Protein AF-A0A960PBS2-F1 (afdb_monomer)

Sequence (193 aa):
IKVMGVDVLNSMIIYTFATIAFYLLGAGVLHGMGLIPQGSEMVATLSNLYTQTLGPWSLPLFLVGAVAVLYSTVFASTAAHCRVFADFVGMLGVYDRHNYALRLKTTRIFVFILLFVPSLYFMFLKEPVTMVKIGGIAQASMLPLIGFATLYLRYRRLPGKIAPPGWLSLALWISAAVMAIMMGYSVIGRITG

Foldseek 3Di:
DVVVVVVVVVVVVVVVVVVVVVVCLCVPQVVVVVDDDWFPCNLVVVLVSCCVVVNPVVNVVVVVVCCVVVVVCLVVVLLVVLLVVLVVCCVVVVDPPPPPVSSVVSSVVSSCCSVVVVVVVCVPPRTVPVVVVVVVLVVLLCQLVVLVVVLVCLVPPDDPVPRDDPVVNVVSVVSSVVSVVVNVVVVVVVVVD

Radius of gyration: 20.79 Å; Cα contacts (8 Å, |Δi|>4): 86; chains: 1; bounding box: 47×38×54 Å

pLDDT: mean 83.89, std 9.56, range [47.44, 94.62]

Mean predicted aligned error: 7.67 Å

Structure (mmCIF, N/CA/C/O backbone):
data_AF-A0A960PBS2-F1
#
_entry.id   AF-A0A960PBS2-F1
#
loop_
_atom_site.group_PDB
_atom_site.id
_atom_site.type_symbol
_atom_site.label_atom_id
_atom_site.label_alt_id
_atom_site.label_comp_id
_atom_site.label_asym_id
_atom_site.label_entity_id
_atom_site.label_seq_id
_atom_site.pdbx_PDB_ins_code
_atom_site.Cartn_x
_atom_site.Cartn_y
_atom_site.Cartn_z
_atom_site.occupancy
_atom_site.B_iso_or_equiv
_atom_site.auth_seq_id
_atom_site.auth_comp_id
_atom_site.auth_asym_id
_atom_site.auth_atom_id
_atom_site.pdbx_PDB_model_num
ATOM 1 N N . ILE A 1 1 ? -8.724 -1.324 -22.340 1.00 66.69 1 ILE A N 1
ATOM 2 C CA . ILE A 1 1 ? -8.702 -0.064 -21.548 1.00 66.69 1 ILE A CA 1
ATOM 3 C C . ILE A 1 1 ? -10.055 0.222 -20.897 1.00 66.69 1 ILE A C 1
ATOM 5 O O . ILE A 1 1 ? -10.066 0.404 -19.691 1.00 66.69 1 ILE A O 1
ATOM 9 N N . LYS A 1 2 ? -11.188 0.199 -21.624 1.00 73.75 2 LYS A N 1
ATOM 10 C CA . LYS A 1 2 ? -12.518 0.443 -21.019 1.00 73.75 2 LYS A CA 1
ATOM 11 C C . LYS A 1 2 ? -12.836 -0.480 -19.829 1.00 73.75 2 LYS A C 1
ATOM 13 O O . LYS A 1 2 ? -13.220 0.024 -18.786 1.00 73.75 2 LYS A O 1
ATOM 18 N N . VAL A 1 3 ? -12.578 -1.788 -19.948 1.00 84.38 3 VAL A N 1
ATOM 19 C CA . VAL A 1 3 ? -12.785 -2.760 -18.849 1.00 84.38 3 VAL A CA 1
ATOM 20 C C . VAL A 1 3 ? -11.918 -2.437 -17.626 1.00 84.38 3 VAL A C 1
ATOM 22 O O . VAL A 1 3 ? -12.435 -2.356 -16.524 1.00 84.38 3 VAL A O 1
ATOM 25 N N . MET A 1 4 ? -10.629 -2.151 -17.832 1.00 85.06 4 MET A N 1
ATOM 26 C CA . MET A 1 4 ? -9.707 -1.751 -16.757 1.00 85.06 4 MET A CA 1
ATOM 27 C C . MET A 1 4 ? -10.147 -0.452 -16.065 1.00 85.06 4 MET A C 1
ATOM 29 O O . MET A 1 4 ? -10.029 -0.330 -14.856 1.00 85.06 4 MET A O 1
ATOM 33 N N . GLY A 1 5 ? -10.674 0.522 -16.814 1.00 83.56 5 GLY A N 1
ATOM 34 C CA . GLY A 1 5 ? -11.184 1.767 -16.233 1.00 83.56 5 GLY A CA 1
ATOM 35 C C . GLY A 1 5 ? -12.417 1.550 -15.353 1.00 83.56 5 GLY A C 1
ATOM 36 O O . GLY A 1 5 ? -12.507 2.139 -14.282 1.00 83.56 5 GLY A O 1
ATOM 37 N N . VAL A 1 6 ? -13.338 0.682 -15.783 1.00 86.25 6 VAL A N 1
ATOM 38 C CA . VAL A 1 6 ? -14.527 0.309 -14.997 1.00 86.25 6 VAL A CA 1
ATOM 39 C C . VAL A 1 6 ? -14.131 -0.471 -13.743 1.00 86.25 6 VAL A C 1
ATOM 41 O O . VAL A 1 6 ? -14.634 -0.180 -12.664 1.00 86.25 6 VAL A O 1
ATOM 44 N N . ASP A 1 7 ? -13.194 -1.409 -13.871 1.00 90.12 7 ASP A N 1
ATOM 45 C CA . ASP A 1 7 ? -12.666 -2.188 -12.749 1.00 90.12 7 ASP A CA 1
ATOM 46 C C . ASP A 1 7 ? -12.009 -1.294 -11.685 1.00 90.12 7 ASP A C 1
ATOM 48 O O . ASP A 1 7 ? -12.332 -1.381 -10.500 1.00 90.12 7 ASP A O 1
ATOM 52 N N . VAL A 1 8 ? -11.173 -0.341 -12.111 1.00 88.12 8 VAL A N 1
ATOM 53 C CA . VAL A 1 8 ? -10.540 0.631 -11.205 1.00 88.12 8 VAL A CA 1
ATOM 54 C C . VAL A 1 8 ? -11.576 1.541 -10.547 1.00 88.12 8 VAL A C 1
ATOM 56 O O . VAL A 1 8 ? -11.470 1.804 -9.352 1.00 88.12 8 VAL A O 1
ATOM 59 N N . LEU A 1 9 ? -12.584 2.014 -11.287 1.00 88.50 9 LEU A N 1
ATOM 60 C CA . LEU A 1 9 ? -13.622 2.888 -10.736 1.00 88.50 9 LEU A CA 1
ATOM 61 C C . LEU A 1 9 ? -14.464 2.170 -9.676 1.00 88.50 9 LEU A C 1
ATOM 63 O O . LEU A 1 9 ? -14.670 2.707 -8.589 1.00 88.50 9 LEU A O 1
ATOM 67 N N . ASN A 1 10 ? -14.913 0.950 -9.975 1.00 91.81 10 ASN A N 1
ATOM 68 C CA . ASN A 1 10 ? -15.669 0.131 -9.032 1.00 91.81 10 ASN A CA 1
ATOM 69 C C . ASN A 1 10 ? -14.831 -0.177 -7.789 1.00 91.81 10 ASN A C 1
ATOM 71 O O . ASN A 1 10 ? -15.299 0.015 -6.668 1.00 91.81 10 ASN A O 1
ATOM 75 N N . SER A 1 11 ? -13.572 -0.577 -7.988 1.00 91.19 11 SER A N 1
ATOM 76 C CA . SER A 1 11 ? -12.627 -0.818 -6.896 1.00 91.19 11 SER A CA 1
ATOM 77 C C . SER A 1 11 ? -12.446 0.429 -6.024 1.00 91.19 11 SER A C 1
ATOM 79 O O . SER A 1 11 ? -12.514 0.335 -4.802 1.00 91.19 11 SER A O 1
ATOM 81 N N . MET A 1 12 ? -12.287 1.612 -6.630 1.00 91.56 12 MET A N 1
ATOM 82 C CA . MET A 1 12 ? -12.158 2.881 -5.906 1.00 91.56 12 MET A CA 1
ATOM 83 C C . MET A 1 12 ? -13.388 3.161 -5.035 1.00 91.56 12 MET A C 1
ATOM 85 O O . MET A 1 12 ? -13.231 3.469 -3.859 1.00 91.56 12 MET A O 1
ATOM 89 N N . ILE A 1 13 ? -14.600 3.006 -5.580 1.00 94.44 13 ILE A N 1
ATOM 90 C CA . ILE A 1 13 ? -15.853 3.233 -4.841 1.00 94.44 13 ILE A CA 1
ATOM 91 C C . ILE A 1 13 ? -15.961 2.277 -3.649 1.00 94.44 13 ILE A C 1
ATOM 93 O O . ILE A 1 13 ? -16.214 2.719 -2.527 1.00 94.44 13 ILE A O 1
ATOM 97 N N . ILE A 1 14 ? -15.741 0.981 -3.883 1.00 94.00 14 ILE A N 1
ATOM 98 C CA . ILE A 1 14 ? -15.833 -0.050 -2.843 1.00 94.00 14 ILE A CA 1
ATOM 99 C C . ILE A 1 14 ? -14.809 0.223 -1.740 1.00 94.00 14 ILE A C 1
ATOM 101 O O . ILE A 1 14 ? -15.167 0.216 -0.561 1.00 94.00 14 ILE A O 1
ATOM 105 N N . TYR A 1 15 ? -13.556 0.514 -2.102 1.00 90.88 15 TYR A N 1
ATOM 106 C CA . TYR A 1 15 ? -12.518 0.808 -1.118 1.00 90.88 15 TYR A CA 1
ATOM 107 C C . TYR A 1 15 ? -12.817 2.077 -0.327 1.00 90.88 15 TYR A C 1
ATOM 109 O O . TYR A 1 15 ? -12.720 2.042 0.894 1.00 90.88 15 TYR A O 1
ATOM 117 N N . THR A 1 16 ? -13.238 3.169 -0.971 1.00 92.00 16 THR A N 1
ATOM 118 C CA . THR A 1 16 ? -13.589 4.407 -0.262 1.00 92.00 16 THR A CA 1
ATOM 119 C C . THR A 1 16 ? -14.740 4.188 0.715 1.00 92.00 16 THR A C 1
ATOM 121 O O . THR A 1 16 ? -14.646 4.607 1.868 1.00 92.00 16 THR A O 1
ATOM 124 N N . PHE A 1 17 ? -15.800 3.496 0.292 1.00 94.50 17 PHE A N 1
ATOM 125 C CA . PHE A 1 17 ? -16.929 3.198 1.169 1.00 94.50 17 PHE A CA 1
ATOM 126 C C . PHE A 1 17 ? -16.505 2.336 2.365 1.00 94.50 17 PHE A C 1
ATOM 128 O O . PHE A 1 17 ? -16.819 2.670 3.507 1.00 94.50 17 PHE A O 1
ATOM 135 N N . ALA A 1 18 ? -15.730 1.276 2.121 1.00 89.12 18 ALA A N 1
ATOM 136 C CA . ALA A 1 18 ? -15.197 0.431 3.183 1.00 89.12 18 ALA A CA 1
ATOM 137 C C . ALA A 1 18 ? -14.307 1.227 4.154 1.00 89.12 18 ALA A C 1
ATOM 139 O O . ALA A 1 18 ? -14.450 1.089 5.366 1.00 89.12 18 ALA A O 1
ATOM 140 N N . THR A 1 19 ? -13.430 2.103 3.649 1.00 89.00 19 THR A N 1
ATOM 141 C CA . THR A 1 19 ? -12.588 2.973 4.484 1.00 89.00 19 THR A CA 1
ATOM 142 C C . THR A 1 19 ? -13.427 3.882 5.376 1.00 89.00 19 THR A C 1
ATOM 144 O O . THR A 1 19 ? -13.139 3.978 6.566 1.00 89.00 19 THR A O 1
ATOM 147 N N . ILE A 1 20 ? -14.478 4.510 4.841 1.00 91.75 20 ILE A N 1
ATOM 148 C CA . ILE A 1 20 ? -15.380 5.362 5.629 1.00 91.75 20 ILE A CA 1
ATOM 149 C C . ILE A 1 20 ? -16.083 4.537 6.713 1.00 91.75 20 ILE A C 1
ATOM 151 O O . ILE A 1 20 ? -16.097 4.944 7.872 1.00 91.75 20 ILE A O 1
ATOM 155 N N . ALA A 1 21 ? -16.615 3.361 6.369 1.00 87.19 21 ALA A N 1
ATOM 156 C CA . ALA A 1 21 ? -17.292 2.488 7.325 1.00 87.19 21 ALA A CA 1
ATOM 157 C C . ALA A 1 21 ? -16.362 2.055 8.474 1.00 87.19 21 ALA A C 1
ATOM 159 O O . ALA A 1 21 ? -16.728 2.176 9.643 1.00 87.19 21 ALA A O 1
ATOM 160 N N . PHE A 1 22 ? -15.136 1.618 8.165 1.00 82.00 22 PHE A N 1
ATOM 161 C CA . PHE A 1 22 ? -14.148 1.250 9.185 1.00 82.00 22 PHE A CA 1
ATOM 162 C C . PHE A 1 22 ? -13.664 2.447 10.006 1.00 82.00 22 PHE A C 1
ATOM 164 O O . PHE A 1 22 ? -13.434 2.303 11.206 1.00 82.00 22 PHE A O 1
ATOM 171 N N . TYR A 1 23 ? -13.532 3.625 9.391 1.00 84.62 23 TYR A N 1
ATOM 172 C CA . TYR A 1 23 ? -13.185 4.847 10.110 1.00 84.62 23 TYR A CA 1
ATOM 173 C C . TYR A 1 23 ? -14.265 5.211 11.130 1.00 84.62 23 TYR A C 1
ATOM 175 O O . TYR A 1 23 ? -13.940 5.461 12.286 1.00 84.62 23 TYR A O 1
ATOM 183 N N . LEU A 1 24 ? -15.541 5.176 10.737 1.00 84.50 24 LEU A N 1
ATOM 184 C CA . LEU A 1 24 ? -16.663 5.430 11.643 1.00 84.50 24 LEU A CA 1
ATOM 185 C C . LEU A 1 24 ? -16.759 4.373 12.747 1.00 84.50 24 LEU A C 1
ATOM 187 O O . LEU A 1 24 ? -17.008 4.724 13.897 1.00 84.50 24 LEU A O 1
ATOM 191 N N . LEU A 1 25 ? -16.506 3.098 12.433 1.00 79.50 25 LEU A N 1
ATOM 192 C CA . LEU A 1 25 ? -16.452 2.031 13.433 1.00 79.50 25 LEU A CA 1
ATOM 193 C C . LEU A 1 25 ? -15.347 2.292 14.470 1.00 79.50 25 LEU A C 1
ATOM 195 O O . LEU A 1 25 ? -15.592 2.211 15.672 1.00 79.50 25 LEU A O 1
ATOM 199 N N . GLY A 1 26 ? -14.141 2.646 14.019 1.00 73.44 26 GLY A N 1
ATOM 200 C CA . GLY A 1 26 ? -13.025 2.974 14.906 1.00 73.44 26 GLY A CA 1
ATOM 201 C C . GLY A 1 26 ? -13.272 4.249 15.718 1.00 73.44 26 GLY A C 1
ATOM 202 O O . GLY A 1 26 ? -13.131 4.245 16.937 1.00 73.44 26 GLY A O 1
ATOM 203 N N . ALA A 1 27 ? -13.681 5.335 15.066 1.00 76.69 27 ALA A N 1
ATOM 204 C CA . ALA A 1 27 ? -13.902 6.627 15.711 1.00 76.69 27 ALA A CA 1
ATOM 205 C C . ALA A 1 27 ? -15.120 6.628 16.647 1.00 76.69 27 ALA A C 1
ATOM 207 O O . ALA A 1 27 ? -15.084 7.286 17.677 1.00 76.69 27 ALA A O 1
ATOM 208 N N . GLY A 1 28 ? -16.187 5.903 16.312 1.00 70.19 28 GLY A N 1
ATOM 209 C CA . GLY A 1 28 ? -17.405 5.850 17.119 1.00 70.19 28 GLY A CA 1
ATOM 210 C C . GLY A 1 28 ? -17.322 4.833 18.252 1.00 70.19 28 GLY A C 1
ATOM 211 O O . GLY A 1 28 ? -17.611 5.159 19.400 1.00 70.19 28 GLY A O 1
ATOM 212 N N . VAL A 1 29 ? -16.907 3.601 17.948 1.00 66.75 29 VAL A N 1
ATOM 213 C CA . VAL A 1 29 ? -16.979 2.500 18.919 1.00 66.75 29 VAL A CA 1
ATOM 214 C C . VAL A 1 29 ? -15.702 2.413 19.752 1.00 66.75 29 VAL A C 1
ATOM 216 O O . VAL A 1 29 ? -15.775 2.326 20.973 1.00 66.75 29 VAL A O 1
ATOM 219 N N . LEU A 1 30 ? -14.519 2.512 19.137 1.00 64.62 30 LEU A N 1
ATOM 220 C CA . LEU A 1 30 ? -13.256 2.357 19.870 1.00 64.62 30 LEU A CA 1
ATOM 221 C C . LEU A 1 30 ? -12.931 3.579 20.744 1.00 64.62 30 LEU A C 1
ATOM 223 O O . LEU A 1 30 ? -12.481 3.415 21.877 1.00 64.62 30 LEU A O 1
ATOM 227 N N . HIS A 1 31 ? -13.213 4.795 20.257 1.00 62.03 31 HIS A N 1
ATOM 228 C CA . HIS A 1 31 ? -13.076 6.017 21.062 1.00 62.03 31 HIS A CA 1
ATOM 229 C C . HIS A 1 31 ? -14.046 6.019 22.254 1.00 62.03 31 HIS A C 1
ATOM 231 O O . HIS A 1 31 ? -13.639 6.341 23.367 1.00 62.03 31 HIS A O 1
ATOM 237 N N . GLY A 1 32 ? -15.297 5.588 22.043 1.00 59.31 32 GLY A N 1
ATOM 238 C CA . GLY A 1 32 ? -16.307 5.478 23.101 1.00 59.31 32 GLY A CA 1
ATOM 239 C C . GLY A 1 32 ? -15.978 4.436 24.177 1.00 59.31 32 GLY A C 1
ATOM 240 O O . GLY A 1 32 ? -16.421 4.574 25.313 1.00 59.31 32 GLY A O 1
ATOM 241 N N . MET A 1 33 ? -15.167 3.425 23.853 1.00 60.91 33 MET A N 1
ATOM 242 C CA . MET A 1 33 ? -14.718 2.396 24.800 1.00 60.91 33 MET A CA 1
ATOM 243 C C . MET A 1 33 ? -13.432 2.763 25.559 1.00 60.91 33 MET A C 1
ATOM 245 O O . MET A 1 33 ? -13.037 2.024 26.457 1.00 60.91 33 MET A O 1
ATOM 249 N N . GLY A 1 34 ? -12.746 3.859 25.20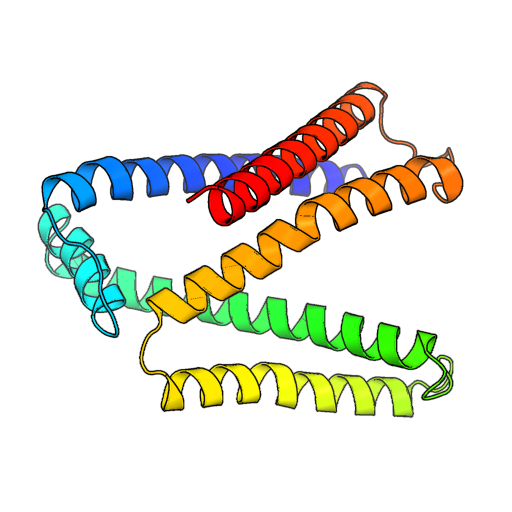4 1.00 60.53 34 GLY A N 1
ATOM 250 C CA . GLY A 1 34 ? -11.485 4.272 25.843 1.00 60.53 34 GLY A CA 1
ATOM 251 C C . GLY A 1 34 ? -10.315 3.291 25.662 1.00 60.53 34 GLY A C 1
ATOM 252 O O . GLY A 1 34 ? -9.277 3.437 26.307 1.00 60.53 34 GLY A O 1
ATOM 253 N N . LEU A 1 35 ? -10.459 2.285 24.793 1.00 59.97 35 LEU A N 1
ATOM 254 C CA . LEU A 1 35 ? -9.450 1.257 24.556 1.00 59.97 35 LEU A CA 1
ATOM 255 C C . LEU A 1 35 ? -8.435 1.765 23.530 1.00 59.97 35 LEU A C 1
ATOM 257 O O . LEU A 1 35 ? -8.744 1.895 22.348 1.00 59.97 35 LEU A O 1
ATOM 261 N N . ILE A 1 36 ? -7.205 2.019 23.972 1.00 58.66 36 ILE A N 1
ATOM 262 C CA . ILE A 1 36 ? -6.059 2.227 23.082 1.00 58.66 36 ILE A CA 1
ATOM 263 C C . ILE A 1 36 ? -5.478 0.834 22.808 1.00 58.66 36 ILE A C 1
ATOM 265 O O . ILE A 1 36 ? -4.903 0.255 23.728 1.00 58.66 36 ILE A O 1
ATOM 269 N N . PRO A 1 37 ? -5.608 0.258 21.597 1.00 58.19 37 PRO A N 1
ATOM 270 C CA . PRO A 1 37 ? -5.044 -1.058 21.318 1.00 58.19 37 PRO A CA 1
ATOM 271 C C . PRO A 1 37 ? -3.519 -0.969 21.429 1.00 58.19 37 PRO A C 1
ATOM 273 O O . PRO A 1 37 ? -2.880 -0.266 20.642 1.00 58.19 37 PRO A O 1
ATOM 276 N N . GLN A 1 38 ? -2.935 -1.645 22.417 1.00 54.00 38 GLN A N 1
ATOM 277 C CA . GLN A 1 38 ? -1.489 -1.694 22.634 1.00 54.00 38 GLN A CA 1
ATOM 278 C C . GLN A 1 38 ? -0.969 -3.119 22.406 1.00 54.00 38 GLN A C 1
ATOM 280 O O . GLN A 1 38 ? -1.575 -4.099 22.833 1.00 54.00 38 GLN A O 1
ATOM 285 N N . GLY A 1 39 ? 0.167 -3.236 21.712 1.00 60.84 39 GLY A N 1
ATOM 286 C CA . GLY A 1 39 ? 0.905 -4.496 21.589 1.00 60.84 39 GLY A CA 1
ATOM 287 C C . GLY A 1 39 ? 0.132 -5.652 20.936 1.00 60.84 39 GLY A C 1
ATOM 288 O O . GLY A 1 39 ? -0.623 -5.469 19.980 1.00 60.84 39 GLY A O 1
ATOM 289 N N . SER A 1 40 ? 0.364 -6.868 21.434 1.00 59.06 40 SER A N 1
ATOM 290 C CA . SER A 1 40 ? -0.179 -8.133 20.915 1.00 59.06 40 SER A CA 1
ATOM 291 C C . SER A 1 40 ? -1.696 -8.291 21.057 1.00 59.06 40 SER A C 1
ATOM 293 O O . SER A 1 40 ? -2.276 -9.177 20.431 1.00 59.06 40 SER A O 1
ATOM 295 N N . GLU A 1 41 ? -2.353 -7.444 21.851 1.00 65.31 41 GLU A N 1
ATOM 296 C CA . GLU A 1 41 ? -3.787 -7.549 22.143 1.00 65.31 41 GLU A CA 1
ATOM 297 C C . GLU A 1 41 ? -4.675 -6.927 21.062 1.00 65.31 41 GLU A C 1
ATOM 299 O O . GLU A 1 41 ? -5.883 -7.123 21.085 1.00 65.31 41 GLU A O 1
ATOM 304 N N . MET A 1 42 ? -4.102 -6.253 20.059 1.00 69.19 42 MET A N 1
ATOM 305 C CA . MET A 1 42 ? -4.855 -5.571 18.999 1.00 69.19 42 MET A CA 1
ATOM 306 C C . MET A 1 42 ? -5.932 -6.456 18.342 1.00 69.19 42 MET A C 1
ATOM 308 O O . MET A 1 42 ? -7.060 -6.009 18.136 1.00 69.19 42 MET A O 1
ATOM 312 N N . VAL A 1 43 ? -5.616 -7.719 18.035 1.00 70.12 43 VAL A N 1
ATOM 313 C CA . VAL A 1 43 ? -6.577 -8.655 17.419 1.00 70.12 43 VAL A CA 1
ATOM 314 C C . VAL A 1 43 ? -7.674 -9.062 18.410 1.00 70.12 43 VAL A C 1
ATOM 316 O O . VAL A 1 43 ? -8.840 -9.176 18.027 1.00 70.12 43 VAL A O 1
ATOM 319 N N . ALA A 1 44 ? -7.332 -9.229 19.689 1.00 69.50 44 ALA A N 1
ATOM 320 C CA . ALA A 1 44 ? -8.291 -9.528 20.751 1.00 69.50 44 ALA A CA 1
ATOM 321 C C . ALA A 1 44 ? -9.225 -8.332 21.014 1.00 69.50 44 ALA A C 1
ATOM 323 O O . ALA A 1 44 ? -10.436 -8.500 21.109 1.00 69.50 44 ALA A O 1
ATOM 324 N N . THR A 1 45 ? -8.698 -7.106 21.041 1.00 70.88 45 THR A N 1
ATOM 325 C CA . THR A 1 45 ? -9.494 -5.879 21.188 1.00 70.88 45 THR A CA 1
ATOM 326 C C . THR A 1 45 ? -10.463 -5.694 20.019 1.00 70.88 45 THR A C 1
ATOM 328 O O . THR A 1 45 ? -11.647 -5.441 20.234 1.00 70.88 45 THR A O 1
ATOM 331 N N . LEU A 1 46 ? -9.995 -5.873 18.777 1.00 71.31 46 LEU A N 1
ATOM 332 C CA . LEU A 1 46 ? -10.841 -5.744 17.585 1.00 71.31 46 LEU A CA 1
ATOM 333 C C . LEU A 1 46 ? -11.911 -6.839 17.504 1.00 71.31 46 LEU A C 1
ATOM 335 O O . LEU A 1 46 ? -13.044 -6.556 17.132 1.00 71.31 46 LEU A O 1
ATOM 339 N N . SER A 1 47 ? -11.588 -8.078 17.870 1.00 70.56 47 SER A N 1
ATOM 340 C C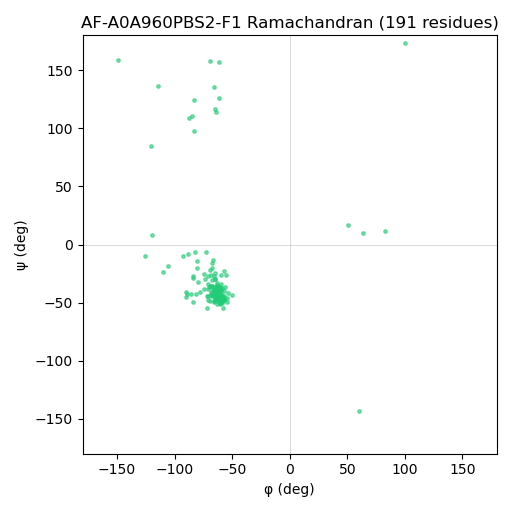A . SER A 1 47 ? -12.571 -9.170 17.884 1.00 70.56 47 SER A CA 1
ATOM 341 C C . SER A 1 47 ? -13.604 -9.028 19.009 1.00 70.56 47 SER A C 1
ATOM 343 O O . SER A 1 47 ? -14.783 -9.327 18.798 1.00 70.56 47 SER A O 1
ATOM 345 N N . ASN A 1 48 ? -13.208 -8.495 20.169 1.00 72.75 48 ASN A N 1
ATOM 346 C CA . ASN A 1 48 ? -14.133 -8.151 21.250 1.00 72.75 48 ASN A CA 1
ATOM 347 C C . ASN A 1 48 ? -15.122 -7.052 20.842 1.00 72.75 48 ASN A C 1
ATOM 349 O O . ASN A 1 48 ? -16.288 -7.137 21.217 1.00 72.75 48 ASN A O 1
ATOM 353 N N . LEU A 1 49 ? -14.706 -6.086 20.016 1.00 75.31 49 LEU A N 1
ATOM 354 C CA . LEU A 1 49 ? -15.591 -5.057 19.453 1.00 75.31 49 LEU A CA 1
ATOM 355 C C . LEU A 1 49 ? -16.794 -5.675 18.721 1.00 75.31 49 LEU A C 1
ATOM 357 O O . LEU A 1 49 ? -17.946 -5.312 18.961 1.00 75.31 49 LEU A O 1
ATOM 361 N N . TYR A 1 50 ? -16.524 -6.642 17.840 1.00 73.12 50 TYR A N 1
ATOM 362 C CA . TYR A 1 50 ? -17.563 -7.346 17.087 1.00 73.12 50 TYR A CA 1
ATOM 363 C C . TYR A 1 50 ? -18.371 -8.284 17.977 1.00 73.12 50 TYR A C 1
ATOM 365 O O . TYR A 1 50 ? -19.589 -8.355 17.856 1.00 73.12 50 TYR A O 1
ATOM 373 N N . THR A 1 51 ? -17.717 -8.946 18.928 1.00 78.94 51 THR A N 1
ATOM 374 C CA . THR A 1 51 ? -18.392 -9.874 19.838 1.00 78.94 51 THR A CA 1
ATOM 375 C C . THR A 1 51 ? -19.367 -9.157 20.776 1.00 78.94 51 THR A C 1
ATOM 377 O O . THR A 1 51 ? -20.452 -9.671 21.029 1.00 78.94 51 THR A O 1
ATOM 380 N N . GLN A 1 52 ? -19.029 -7.957 21.254 1.00 75.88 52 GLN A N 1
ATOM 381 C CA . GLN A 1 52 ? -19.906 -7.158 22.117 1.00 75.88 52 GLN A CA 1
ATOM 382 C C . GLN A 1 52 ? -21.078 -6.519 21.359 1.00 75.88 52 GLN A C 1
ATOM 384 O O . GLN A 1 52 ? -22.139 -6.321 21.943 1.00 75.88 52 GLN A O 1
ATOM 389 N N .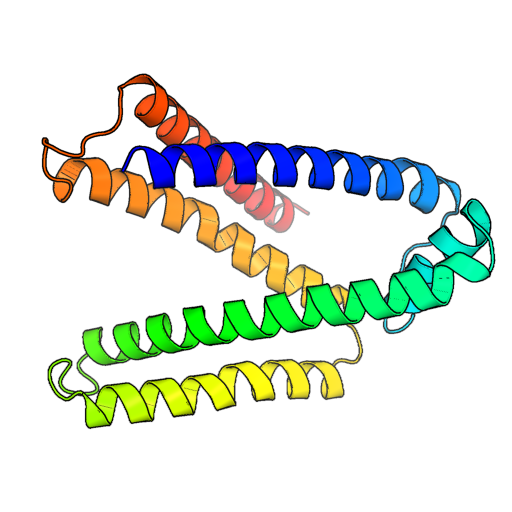 THR A 1 53 ? -20.911 -6.212 20.070 1.00 77.06 53 THR A N 1
ATOM 390 C CA . THR A 1 53 ? -21.953 -5.566 19.250 1.00 77.06 53 THR A CA 1
ATOM 391 C C . THR A 1 53 ? -22.872 -6.560 18.540 1.00 77.06 53 THR A C 1
ATOM 393 O O . THR A 1 53 ? -24.079 -6.345 18.488 1.00 77.06 53 THR A O 1
ATOM 396 N N . LEU A 1 54 ? -22.323 -7.651 17.998 1.00 78.94 54 LEU A N 1
ATOM 397 C CA . LEU A 1 54 ? -23.050 -8.647 17.200 1.00 78.94 54 LEU A CA 1
ATOM 398 C C . LEU A 1 54 ? -23.311 -9.954 17.964 1.00 78.94 54 LEU A C 1
ATOM 400 O O . LEU A 1 54 ? -24.190 -10.721 17.574 1.00 78.94 54 LEU A O 1
ATOM 404 N N . GLY A 1 55 ? -22.576 -10.215 19.047 1.00 81.25 55 GLY A N 1
ATOM 405 C CA . GLY A 1 55 ? -22.658 -11.433 19.854 1.00 81.25 55 GLY A CA 1
ATOM 406 C C . GLY A 1 55 ? -21.556 -12.470 19.553 1.00 81.25 55 GLY A C 1
ATOM 407 O O . GLY A 1 55 ? -20.788 -12.316 18.596 1.00 81.25 55 GLY A O 1
ATOM 408 N N . PRO A 1 56 ? -21.478 -13.566 20.341 1.00 85.69 56 PRO A N 1
ATOM 409 C CA . PRO A 1 56 ? -20.392 -14.562 20.281 1.00 85.69 56 PRO A CA 1
ATOM 410 C C . PRO A 1 56 ? -20.211 -15.282 18.941 1.00 85.69 56 PRO A C 1
ATOM 412 O O . PRO A 1 56 ? -19.108 -15.716 18.614 1.00 85.69 56 PRO A O 1
ATOM 415 N N . TRP A 1 57 ? -21.271 -15.395 18.139 1.00 85.81 57 TRP A N 1
ATOM 416 C CA . TRP A 1 57 ? -21.225 -16.054 16.829 1.00 85.81 57 TRP A CA 1
ATOM 417 C C . TRP A 1 57 ? -20.369 -15.293 15.801 1.00 85.81 57 TRP A C 1
ATOM 419 O O . TRP A 1 57 ? -19.925 -15.883 14.817 1.00 85.81 57 TRP A O 1
ATOM 429 N N . SER A 1 58 ? -20.118 -13.997 16.023 1.00 85.12 58 SER A N 1
ATOM 430 C CA . SER A 1 58 ? -19.348 -13.152 15.103 1.00 85.12 58 SER A CA 1
ATOM 431 C C . SER A 1 58 ? -17.840 -13.430 15.147 1.00 85.12 58 SER A C 1
ATOM 433 O O . SER A 1 58 ? -17.154 -13.240 14.142 1.00 85.12 58 SER A O 1
ATOM 435 N N . LEU A 1 59 ? -17.323 -13.940 16.271 1.00 84.06 59 LEU A N 1
ATOM 436 C CA . LEU A 1 59 ? -15.902 -14.221 16.477 1.00 84.06 59 LEU A CA 1
ATOM 437 C C . LEU A 1 59 ? -15.305 -15.197 15.441 1.00 84.06 59 LEU A C 1
ATOM 439 O O . LEU A 1 59 ? -14.321 -14.829 14.796 1.00 84.06 59 LEU A O 1
ATOM 443 N N . PRO A 1 60 ? -15.854 -16.410 15.222 1.00 87.81 60 PRO A N 1
ATOM 444 C CA . PRO A 1 60 ? -15.302 -17.330 14.226 1.00 87.81 60 PRO A CA 1
ATOM 445 C C . PRO A 1 60 ? -15.372 -16.764 12.801 1.00 87.81 60 PRO A C 1
ATOM 447 O O . PRO A 1 60 ? -14.425 -16.933 12.034 1.00 87.81 60 PRO A O 1
ATOM 450 N N . LEU A 1 61 ? -16.444 -16.042 12.454 1.00 88.56 61 LEU A N 1
ATOM 451 C CA . LEU A 1 61 ? -16.583 -15.406 11.141 1.00 88.56 61 LEU A CA 1
ATOM 452 C C . LEU A 1 61 ? -15.524 -14.313 10.934 1.00 88.56 61 LEU A C 1
ATOM 454 O O . LEU A 1 61 ? -14.886 -14.259 9.881 1.00 88.56 61 LEU A O 1
ATOM 458 N N . PHE A 1 62 ? -15.293 -13.487 11.958 1.00 85.31 62 PHE A N 1
ATOM 459 C CA . PHE A 1 62 ? -14.240 -12.477 11.959 1.00 85.31 62 PHE A CA 1
ATOM 460 C C . PHE A 1 62 ? -12.856 -13.106 11.786 1.00 85.31 62 PHE A C 1
ATOM 462 O O . PHE A 1 62 ? -12.079 -12.631 10.964 1.00 85.31 62 PHE A O 1
ATOM 469 N N . LEU A 1 63 ? -12.548 -14.189 12.508 1.00 87.81 63 LEU A N 1
ATOM 470 C CA . LEU A 1 63 ? -11.246 -14.857 12.415 1.00 87.81 63 LEU A CA 1
ATOM 471 C C . LEU A 1 63 ? -10.999 -15.459 11.026 1.00 87.81 63 LEU A C 1
ATOM 473 O O . LEU A 1 63 ? -9.921 -15.263 10.467 1.00 87.81 63 LEU A O 1
ATOM 477 N N . VAL A 1 64 ? -11.991 -16.133 10.435 1.00 92.19 64 VAL A N 1
ATOM 478 C CA . VAL A 1 64 ? -11.880 -16.671 9.067 1.00 92.19 64 VAL A CA 1
ATOM 479 C C . VAL A 1 64 ? -11.687 -15.542 8.053 1.00 92.19 64 VAL A C 1
ATOM 481 O O . VAL A 1 64 ? -10.805 -15.624 7.196 1.00 92.19 64 VAL A O 1
ATOM 484 N N . GLY A 1 65 ? -12.460 -14.460 8.179 1.00 90.31 65 GLY A N 1
ATOM 485 C CA . GLY A 1 65 ? -12.320 -13.277 7.331 1.00 90.31 65 GLY A CA 1
ATOM 486 C C . GLY A 1 65 ? -10.951 -12.608 7.479 1.00 90.31 65 GLY A C 1
ATOM 487 O O . GLY A 1 65 ? -10.310 -12.287 6.479 1.00 90.31 65 GLY A O 1
ATOM 488 N N . ALA A 1 66 ? -10.463 -12.458 8.711 1.00 88.44 66 ALA A N 1
ATOM 489 C CA . ALA A 1 66 ? -9.152 -11.892 9.000 1.00 88.44 66 ALA A CA 1
ATOM 490 C C . ALA A 1 66 ? -8.033 -12.728 8.368 1.00 88.44 66 ALA A C 1
ATOM 492 O O . ALA A 1 66 ? -7.159 -12.167 7.711 1.00 88.44 66 ALA A O 1
ATOM 493 N N . VAL A 1 67 ? -8.082 -14.060 8.493 1.00 91.88 67 VAL A N 1
ATOM 494 C CA . VAL A 1 67 ? -7.114 -14.956 7.841 1.00 91.88 67 VAL A CA 1
ATOM 495 C C . VAL A 1 67 ? -7.157 -14.788 6.324 1.00 91.88 67 VAL A C 1
ATOM 497 O O . VAL A 1 67 ? -6.105 -14.606 5.714 1.00 91.88 67 VAL A O 1
ATOM 500 N N . ALA A 1 68 ? -8.347 -14.792 5.716 1.00 94.25 68 ALA A N 1
ATOM 501 C CA . ALA A 1 68 ? -8.493 -14.650 4.269 1.00 94.25 68 ALA A CA 1
ATOM 502 C C . ALA A 1 68 ? -7.902 -13.325 3.752 1.00 94.25 68 ALA A C 1
ATOM 504 O O . ALA A 1 68 ? -7.096 -13.334 2.819 1.00 94.25 68 ALA A O 1
ATOM 505 N N . VAL A 1 69 ? -8.242 -12.200 4.391 1.00 91.19 69 VAL A N 1
ATOM 506 C CA . VAL A 1 69 ? -7.785 -10.856 3.993 1.00 91.19 69 VAL A CA 1
ATOM 507 C C . VAL A 1 69 ? -6.283 -10.674 4.227 1.00 91.19 69 VAL A C 1
ATOM 509 O O . VAL A 1 69 ? -5.573 -10.162 3.353 1.00 91.19 69 VAL A O 1
ATOM 512 N N . LEU A 1 70 ? -5.770 -11.106 5.383 1.00 90.62 70 LEU A N 1
ATOM 513 C CA . LEU A 1 70 ? -4.345 -10.997 5.703 1.00 90.62 70 LEU A CA 1
ATOM 514 C C . LEU A 1 70 ? -3.508 -11.865 4.764 1.00 90.62 70 LEU A C 1
ATOM 516 O O . LEU A 1 70 ? -2.527 -11.380 4.199 1.00 90.62 70 LEU A O 1
ATOM 520 N N . TYR A 1 71 ? -3.929 -13.111 4.529 1.00 92.69 71 TYR A N 1
ATOM 521 C CA . TYR A 1 71 ? -3.254 -14.011 3.600 1.00 92.69 71 TYR A CA 1
ATOM 522 C C . TYR A 1 71 ? -3.217 -13.433 2.184 1.00 92.69 71 TYR A C 1
ATOM 524 O O . TYR A 1 71 ? -2.140 -13.353 1.590 1.00 92.69 71 TYR A O 1
ATOM 532 N N . SER A 1 72 ? -4.358 -12.967 1.655 1.00 92.94 72 SER A N 1
ATOM 533 C CA . SER A 1 72 ? -4.405 -12.395 0.305 1.00 92.94 72 SER A CA 1
ATOM 534 C C . SER A 1 72 ? -3.501 -11.173 0.166 1.00 92.94 72 SER A C 1
ATOM 536 O O . SER A 1 72 ? -2.841 -11.007 -0.859 1.00 92.94 72 SER A O 1
ATOM 538 N N . THR A 1 73 ? -3.425 -10.344 1.212 1.00 92.00 73 THR A N 1
ATOM 539 C CA . THR A 1 73 ? -2.599 -9.132 1.217 1.00 92.00 73 THR A CA 1
ATOM 540 C C . THR A 1 73 ? -1.115 -9.476 1.226 1.00 92.00 73 THR A C 1
ATOM 542 O O . THR A 1 73 ? -0.369 -8.958 0.396 1.00 92.00 73 THR A O 1
ATOM 545 N N . VAL A 1 74 ? -0.683 -10.379 2.114 1.00 92.31 74 VAL A N 1
ATOM 546 C CA . VAL A 1 74 ? 0.714 -10.841 2.169 1.00 92.31 74 VAL A CA 1
ATOM 547 C C . VAL A 1 74 ? 1.106 -11.471 0.838 1.00 92.31 74 VAL A C 1
ATOM 549 O O . VAL A 1 74 ? 2.110 -11.084 0.247 1.00 92.31 74 VAL A O 1
ATOM 552 N N . PHE A 1 75 ? 0.277 -12.372 0.313 1.00 93.81 75 PHE A N 1
ATOM 553 C CA . PHE A 1 75 ? 0.550 -13.059 -0.943 1.00 93.81 75 PHE A CA 1
ATOM 554 C C . PHE A 1 75 ? 0.672 -12.090 -2.131 1.00 93.81 75 PHE A C 1
ATOM 556 O O . PHE A 1 75 ? 1.672 -12.121 -2.855 1.00 93.81 75 PHE A O 1
ATOM 563 N N . ALA A 1 76 ? -0.311 -11.203 -2.322 1.00 93.50 76 ALA A N 1
ATOM 564 C CA . ALA A 1 76 ? -0.309 -10.242 -3.424 1.00 93.50 76 ALA A CA 1
ATOM 565 C C . ALA A 1 76 ? 0.844 -9.231 -3.307 1.00 93.50 76 ALA A C 1
ATOM 567 O O . ALA A 1 76 ? 1.520 -8.948 -4.299 1.00 93.50 76 ALA A O 1
ATOM 568 N N . SER A 1 77 ? 1.108 -8.732 -2.094 1.00 91.94 77 SER A N 1
ATOM 569 C CA . SER A 1 77 ? 2.191 -7.788 -1.813 1.00 91.94 77 SER A CA 1
ATOM 570 C C . SER A 1 77 ? 3.559 -8.407 -2.103 1.00 91.94 77 SER A C 1
ATOM 572 O O . SER A 1 77 ? 4.331 -7.858 -2.891 1.00 91.94 77 SER A O 1
ATOM 574 N N . THR A 1 78 ? 3.844 -9.599 -1.571 1.00 93.69 78 THR A N 1
ATOM 575 C CA . THR A 1 78 ? 5.102 -10.304 -1.848 1.00 93.69 78 THR A CA 1
ATOM 576 C C . THR A 1 78 ? 5.263 -10.556 -3.349 1.00 93.69 78 THR A C 1
ATOM 578 O O . THR A 1 78 ? 6.300 -10.223 -3.920 1.00 93.69 78 THR A O 1
ATOM 581 N N . ALA A 1 79 ? 4.228 -11.053 -4.033 1.00 93.12 79 ALA A N 1
ATOM 582 C CA . ALA A 1 79 ? 4.296 -11.314 -5.470 1.00 93.12 79 ALA A CA 1
ATOM 583 C C . ALA A 1 79 ? 4.613 -10.056 -6.303 1.00 93.12 79 ALA A C 1
ATOM 585 O O . ALA A 1 79 ? 5.372 -10.141 -7.275 1.00 93.12 79 ALA A O 1
ATOM 586 N N . ALA A 1 80 ? 4.056 -8.900 -5.934 1.00 93.19 80 ALA A N 1
ATOM 587 C CA . ALA A 1 80 ? 4.321 -7.630 -6.602 1.00 93.19 80 ALA A CA 1
ATOM 588 C C . ALA A 1 80 ? 5.733 -7.107 -6.291 1.00 93.19 80 ALA A C 1
ATOM 590 O O . ALA A 1 80 ? 6.531 -6.874 -7.204 1.00 93.19 80 ALA A O 1
ATOM 591 N N . HIS A 1 81 ? 6.072 -6.969 -5.009 1.00 93.25 81 HIS A N 1
ATOM 592 C CA . HIS A 1 81 ? 7.308 -6.322 -4.581 1.00 93.25 81 HIS A CA 1
ATOM 593 C C . HIS A 1 81 ? 8.562 -7.120 -4.951 1.00 93.25 81 HIS A C 1
ATOM 595 O O . HIS A 1 81 ? 9.551 -6.517 -5.357 1.00 93.25 81 HIS A O 1
ATOM 601 N N . CYS A 1 82 ? 8.539 -8.457 -4.923 1.00 94.56 82 CYS A N 1
ATOM 602 C CA . CYS A 1 82 ? 9.705 -9.250 -5.333 1.00 94.56 82 CYS A CA 1
ATOM 603 C C . CYS A 1 82 ? 10.087 -9.028 -6.797 1.00 94.56 82 CYS A C 1
ATOM 605 O O . CYS A 1 82 ? 11.272 -9.008 -7.127 1.00 94.56 82 CYS A O 1
ATOM 607 N N . ARG A 1 83 ? 9.092 -8.851 -7.676 1.00 93.12 83 ARG A N 1
ATOM 608 C CA . ARG A 1 83 ? 9.329 -8.570 -9.098 1.00 93.12 83 ARG A CA 1
ATOM 609 C C . ARG A 1 83 ? 9.885 -7.164 -9.282 1.00 93.12 83 ARG A C 1
ATOM 611 O O . ARG A 1 83 ? 10.867 -7.012 -9.998 1.00 93.12 83 ARG A O 1
ATOM 618 N N . VAL A 1 84 ? 9.314 -6.177 -8.586 1.00 93.06 84 VAL A N 1
ATOM 619 C CA . VAL A 1 84 ? 9.789 -4.784 -8.615 1.00 93.06 84 VAL A CA 1
ATOM 620 C C . VAL A 1 84 ? 11.229 -4.680 -8.109 1.00 93.06 84 VAL A C 1
ATOM 622 O O . VAL A 1 84 ? 12.051 -4.027 -8.745 1.00 93.06 84 VAL A O 1
ATOM 625 N N . PHE A 1 85 ? 11.572 -5.358 -7.011 1.00 93.00 85 PHE A N 1
ATOM 626 C CA . PHE A 1 85 ? 12.942 -5.362 -6.498 1.00 93.00 85 PHE A CA 1
ATOM 627 C C . PHE A 1 85 ? 13.913 -6.096 -7.420 1.00 93.00 85 PHE A C 1
ATOM 629 O O . PHE A 1 85 ? 15.014 -5.603 -7.647 1.00 93.00 85 PHE A O 1
ATOM 636 N N . ALA A 1 86 ? 13.516 -7.232 -8.000 1.00 92.25 86 ALA A N 1
ATOM 637 C CA . ALA A 1 86 ? 14.344 -7.906 -8.995 1.00 92.25 86 ALA A CA 1
ATOM 638 C C . ALA A 1 86 ? 14.601 -7.000 -10.212 1.00 92.25 86 ALA A C 1
ATOM 640 O O . ALA A 1 86 ? 15.745 -6.849 -10.633 1.00 92.25 86 ALA A O 1
ATOM 641 N N . ASP A 1 87 ? 13.565 -6.328 -10.720 1.00 90.88 87 ASP A N 1
ATOM 642 C CA . ASP A 1 87 ? 13.696 -5.345 -11.798 1.00 90.88 87 ASP A CA 1
ATOM 643 C C . ASP A 1 87 ? 14.640 -4.201 -11.431 1.00 90.88 87 ASP A C 1
ATOM 645 O O . ASP A 1 87 ? 15.498 -3.832 -12.231 1.00 90.88 87 ASP A O 1
ATOM 649 N N . PHE A 1 88 ? 14.526 -3.671 -10.215 1.00 91.94 88 PHE A N 1
ATOM 650 C CA . PHE A 1 88 ? 15.409 -2.623 -9.717 1.00 91.94 88 PHE A CA 1
ATOM 651 C C . PHE A 1 88 ? 16.875 -3.068 -9.674 1.00 91.94 88 PHE A C 1
ATOM 653 O O . PHE A 1 88 ? 17.745 -2.365 -10.180 1.00 91.94 88 PHE A O 1
ATOM 660 N N . VAL A 1 89 ? 17.153 -4.268 -9.160 1.00 92.50 89 VAL A N 1
ATOM 661 C CA . VAL A 1 89 ? 18.508 -4.842 -9.132 1.00 92.50 89 VAL A CA 1
ATOM 662 C C . VAL A 1 89 ? 19.062 -5.048 -10.548 1.00 92.50 89 VAL A C 1
ATOM 664 O O . VAL A 1 89 ? 20.232 -4.756 -10.798 1.00 92.50 89 VAL A O 1
ATOM 667 N N . GLY A 1 90 ? 18.226 -5.483 -11.495 1.00 90.25 90 GLY A N 1
ATOM 668 C CA . GLY A 1 90 ? 18.601 -5.562 -12.909 1.00 90.25 90 GLY A CA 1
ATOM 669 C C . GLY A 1 90 ? 18.883 -4.188 -13.531 1.00 90.25 90 GLY A C 1
ATOM 670 O O . GLY A 1 90 ? 19.831 -4.043 -14.297 1.00 90.25 90 GLY A O 1
ATOM 671 N N . MET A 1 91 ? 18.111 -3.155 -13.174 1.00 89.38 91 MET A N 1
ATOM 672 C CA . MET A 1 91 ? 18.337 -1.773 -13.627 1.00 89.38 91 MET A CA 1
ATOM 673 C C . MET A 1 91 ? 19.624 -1.160 -13.064 1.00 89.38 91 MET A C 1
ATOM 675 O O . MET A 1 91 ? 20.246 -0.349 -13.745 1.00 89.38 91 MET A O 1
ATOM 679 N N . LEU A 1 92 ? 20.049 -1.569 -11.867 1.00 91.69 92 LEU A N 1
ATOM 680 C CA . LEU A 1 92 ? 21.338 -1.182 -11.283 1.00 91.69 92 LEU A CA 1
ATOM 681 C C . LEU A 1 92 ? 22.545 -1.870 -11.948 1.00 91.69 92 LEU A C 1
ATOM 683 O O . LEU A 1 92 ? 23.681 -1.539 -11.622 1.00 91.69 92 LEU A O 1
ATOM 687 N N . GLY A 1 93 ? 22.326 -2.819 -12.866 1.00 87.56 93 GLY A N 1
ATOM 688 C CA . GLY A 1 93 ? 23.395 -3.517 -13.586 1.00 87.56 93 GLY A CA 1
ATOM 689 C C . GLY A 1 93 ? 24.019 -4.692 -12.828 1.00 87.56 93 GLY A C 1
ATOM 690 O O . GLY A 1 93 ? 25.033 -5.223 -13.268 1.00 87.56 93 GLY A O 1
ATOM 691 N N . VAL A 1 94 ? 23.419 -5.133 -11.716 1.00 88.50 94 VAL A N 1
ATOM 692 C CA . VAL A 1 94 ? 23.921 -6.269 -10.914 1.00 88.50 94 VAL A CA 1
ATOM 693 C C . VAL A 1 94 ? 23.861 -7.589 -11.691 1.00 88.50 94 VAL A C 1
ATOM 695 O O . VAL A 1 94 ? 24.664 -8.491 -11.465 1.00 88.50 94 VAL A O 1
ATOM 698 N N . TYR A 1 95 ? 22.909 -7.718 -12.614 1.00 87.44 95 TYR A N 1
ATOM 699 C CA . TYR A 1 95 ? 22.844 -8.823 -13.562 1.00 87.44 95 TYR A CA 1
ATOM 700 C C . TYR A 1 95 ? 22.211 -8.362 -14.878 1.00 87.44 95 TYR A C 1
ATOM 702 O O . TYR A 1 95 ? 21.475 -7.373 -14.911 1.00 87.44 95 TYR A O 1
ATOM 710 N N . ASP A 1 96 ? 22.462 -9.098 -15.965 1.00 83.50 96 ASP A N 1
ATOM 711 C CA . ASP A 1 96 ? 21.843 -8.803 -17.258 1.00 83.50 96 ASP A CA 1
ATOM 712 C C . ASP A 1 96 ? 20.323 -9.013 -17.198 1.00 83.50 96 ASP A C 1
ATOM 714 O O . ASP A 1 96 ? 19.828 -10.129 -17.021 1.00 83.50 96 ASP A O 1
ATOM 718 N N . ARG A 1 97 ? 19.574 -7.927 -17.400 1.00 76.31 97 ARG A N 1
ATOM 719 C CA . ARG A 1 97 ? 18.107 -7.909 -17.448 1.00 76.31 97 ARG A CA 1
ATOM 720 C C . ARG A 1 97 ? 17.512 -8.878 -18.477 1.00 76.31 97 ARG A C 1
ATOM 722 O O . ARG A 1 97 ? 16.366 -9.294 -18.309 1.00 76.31 97 ARG A O 1
ATOM 729 N N . HIS A 1 98 ? 18.257 -9.214 -19.531 1.00 80.38 98 HIS A N 1
ATOM 730 C CA . HIS A 1 98 ? 17.827 -10.145 -20.572 1.00 80.38 98 HIS A CA 1
ATOM 731 C C . HIS A 1 98 ? 18.005 -11.612 -20.154 1.00 80.38 98 HIS A C 1
ATOM 733 O O . HIS A 1 98 ? 17.391 -12.502 -20.743 1.00 80.38 98 HIS A O 1
ATOM 739 N N . ASN A 1 99 ? 18.762 -11.876 -19.085 1.00 88.50 99 ASN A N 1
ATOM 740 C CA . ASN A 1 99 ? 18.919 -13.209 -18.528 1.00 88.50 99 ASN A CA 1
ATOM 741 C C . ASN A 1 99 ? 17.750 -13.560 -17.591 1.00 88.50 99 ASN A C 1
A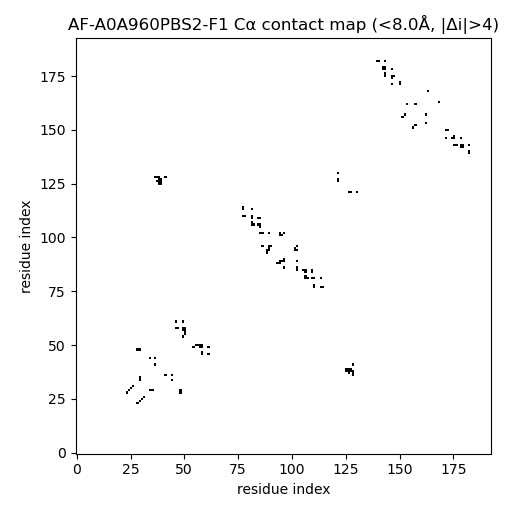TOM 743 O O . ASN A 1 99 ? 17.725 -13.226 -16.400 1.00 88.50 99 ASN A O 1
ATOM 747 N N . TYR A 1 100 ? 16.779 -14.292 -18.139 1.00 87.88 100 TYR A N 1
ATOM 748 C CA . TYR A 1 100 ? 15.586 -14.726 -17.413 1.00 87.88 100 TYR A CA 1
ATOM 749 C C . TYR A 1 100 ? 15.902 -15.585 -16.178 1.00 87.88 100 TYR A C 1
ATOM 751 O O . TYR A 1 100 ? 15.259 -15.428 -15.138 1.00 87.88 100 TYR A O 1
ATOM 759 N N . ALA A 1 101 ? 16.912 -16.458 -16.252 1.00 90.75 101 ALA A N 1
ATOM 760 C CA . ALA A 1 101 ? 17.262 -17.351 -15.149 1.00 90.75 101 ALA A CA 1
ATOM 761 C C . ALA A 1 101 ? 17.775 -16.570 -13.928 1.00 90.75 101 ALA A C 1
ATOM 763 O O . ALA A 1 101 ? 17.363 -16.844 -12.796 1.00 90.75 101 ALA A O 1
ATOM 764 N N . LEU A 1 102 ? 18.614 -15.552 -14.153 1.00 88.44 102 LEU A N 1
ATOM 765 C CA . LEU A 1 102 ? 19.105 -14.671 -13.089 1.00 88.44 102 LEU A CA 1
ATOM 766 C C . LEU A 1 102 ? 17.976 -13.824 -12.498 1.00 88.44 102 LEU A C 1
ATOM 768 O O . LEU A 1 102 ? 17.841 -13.762 -11.277 1.00 88.44 102 LEU A O 1
ATOM 772 N N . ARG A 1 103 ? 17.097 -13.266 -13.338 1.00 90.19 103 ARG A N 1
ATOM 773 C CA . ARG A 1 103 ? 15.906 -12.537 -12.877 1.00 90.19 103 ARG A CA 1
ATOM 774 C C . ARG A 1 103 ? 15.009 -13.400 -11.988 1.00 90.19 103 ARG A C 1
ATOM 776 O O . ARG A 1 103 ? 14.546 -12.935 -10.943 1.00 90.19 103 ARG A O 1
ATOM 783 N N . LEU A 1 104 ? 14.766 -14.652 -12.376 1.00 91.81 104 LEU A N 1
ATOM 784 C CA . LEU A 1 104 ? 13.941 -15.581 -11.605 1.00 91.81 104 LEU A CA 1
ATOM 785 C C . LEU A 1 104 ? 14.600 -15.942 -10.267 1.00 91.81 104 LEU A C 1
ATOM 787 O O . LEU A 1 104 ? 13.923 -15.957 -9.237 1.00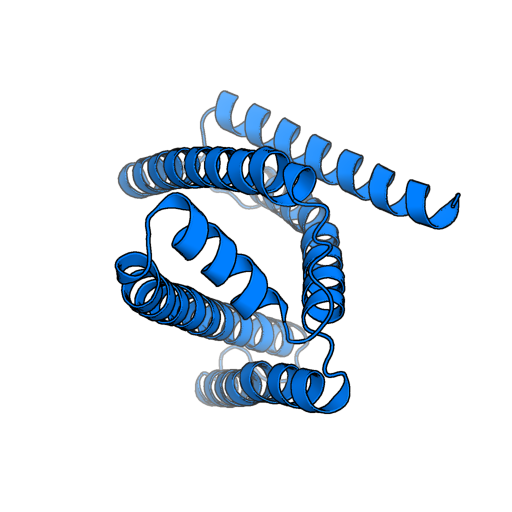 91.81 104 LEU A O 1
ATOM 791 N N . LYS A 1 105 ? 15.919 -16.175 -10.264 1.00 92.44 105 LYS A N 1
ATOM 792 C CA . LYS A 1 105 ? 16.694 -16.437 -9.043 1.00 92.44 105 LYS A CA 1
ATOM 793 C C . LYS A 1 105 ? 16.618 -15.255 -8.075 1.00 92.44 105 LYS A C 1
ATOM 795 O O . LYS A 1 105 ? 16.288 -15.455 -6.908 1.00 92.44 105 LYS A O 1
ATOM 800 N N . THR A 1 106 ? 16.840 -14.036 -8.562 1.00 91.44 106 THR A N 1
ATOM 801 C CA . THR A 1 106 ? 16.743 -12.804 -7.766 1.00 91.44 106 THR A CA 1
ATOM 802 C C . THR A 1 106 ? 15.330 -12.594 -7.227 1.00 91.44 106 THR A C 1
ATOM 804 O O . THR A 1 106 ? 15.157 -12.329 -6.041 1.00 91.44 106 THR A O 1
ATOM 807 N N . THR A 1 107 ? 14.302 -12.801 -8.058 1.00 92.75 107 THR A N 1
ATOM 808 C CA . THR A 1 107 ? 12.898 -12.718 -7.617 1.00 92.75 107 THR A CA 1
ATOM 809 C C . THR A 1 107 ? 12.628 -13.703 -6.479 1.00 92.75 107 THR A C 1
ATOM 811 O O . THR A 1 107 ? 12.041 -13.324 -5.471 1.00 92.75 107 THR A O 1
ATOM 814 N N . ARG A 1 108 ? 13.098 -14.954 -6.597 1.00 92.94 108 ARG A N 1
ATOM 815 C CA . ARG A 1 108 ? 12.936 -15.976 -5.553 1.00 92.94 108 ARG A CA 1
ATOM 816 C C . ARG A 1 108 ? 13.645 -15.586 -4.256 1.00 92.94 108 ARG A C 1
ATOM 818 O O . ARG A 1 108 ? 13.058 -15.750 -3.194 1.00 92.94 108 ARG A O 1
ATOM 825 N N . ILE A 1 109 ? 14.857 -15.035 -4.334 1.00 94.25 109 ILE A N 1
ATOM 826 C CA . ILE A 1 109 ? 15.571 -14.511 -3.159 1.00 94.25 109 ILE A CA 1
ATOM 827 C C . ILE A 1 109 ? 14.735 -13.423 -2.471 1.00 94.25 109 ILE A C 1
ATOM 829 O O . ILE A 1 109 ? 14.522 -13.495 -1.264 1.00 94.25 109 ILE A O 1
ATOM 833 N N . PHE A 1 110 ? 14.187 -12.468 -3.227 1.00 93.94 110 PHE A N 1
ATOM 834 C CA . PHE A 1 110 ? 13.334 -11.428 -2.651 1.00 93.94 110 PHE A CA 1
ATOM 835 C C . PHE A 1 110 ? 12.033 -11.967 -2.048 1.00 93.94 110 PHE A C 1
ATOM 837 O O . PHE A 1 110 ? 11.554 -11.375 -1.086 1.00 93.94 110 PHE A O 1
ATOM 844 N N . VAL A 1 111 ? 11.470 -13.073 -2.553 1.00 94.62 111 VAL A N 1
ATOM 845 C CA . VAL A 1 111 ? 10.304 -13.732 -1.924 1.00 94.62 111 VAL A CA 1
ATOM 846 C C . VAL A 1 111 ? 10.659 -14.199 -0.522 1.00 94.62 111 VAL A C 1
ATOM 848 O O . VAL A 1 111 ? 9.935 -13.894 0.423 1.00 94.62 111 VAL A O 1
ATOM 851 N N . PHE A 1 112 ? 11.799 -14.876 -0.372 1.00 94.31 112 PHE A N 1
ATOM 852 C CA . PHE A 1 112 ? 12.276 -15.289 0.945 1.00 94.31 112 PHE A CA 1
ATOM 853 C C . PHE A 1 112 ? 12.536 -14.083 1.848 1.00 94.31 112 PHE A C 1
ATOM 855 O O . PHE A 1 112 ? 12.042 -14.057 2.970 1.00 94.31 112 PHE A O 1
ATOM 862 N N . ILE A 1 113 ? 13.239 -13.059 1.358 1.00 93.75 113 ILE A N 1
ATOM 863 C CA . ILE A 1 113 ? 13.550 -11.859 2.148 1.00 93.75 113 ILE A CA 1
ATOM 864 C C . ILE A 1 113 ? 12.268 -11.168 2.630 1.00 93.75 113 ILE A C 1
ATOM 866 O O . ILE A 1 113 ? 12.131 -10.909 3.823 1.00 93.75 113 ILE A O 1
ATOM 870 N N . LEU A 1 114 ? 11.310 -10.900 1.738 1.00 91.75 114 LEU A N 1
ATOM 871 C CA . LEU A 1 114 ? 10.086 -10.174 2.088 1.00 91.75 114 LEU A CA 1
ATOM 872 C C . LEU A 1 114 ? 9.138 -10.961 2.993 1.00 91.75 114 LEU A C 1
ATOM 874 O O . LEU A 1 114 ? 8.322 -10.341 3.665 1.00 91.75 114 LEU A O 1
ATOM 878 N N . LEU A 1 115 ? 9.228 -12.292 3.034 1.00 91.31 115 LEU A N 1
ATOM 879 C CA . LEU A 1 115 ? 8.416 -13.101 3.943 1.00 91.31 115 LEU A CA 1
ATOM 880 C C . LEU A 1 115 ? 9.101 -13.295 5.304 1.00 91.31 115 LEU A C 1
ATOM 882 O O . LEU A 1 115 ? 8.460 -13.182 6.349 1.00 91.31 115 LEU A O 1
ATOM 886 N N . PHE A 1 116 ? 10.411 -13.553 5.307 1.00 91.19 116 PHE A N 1
ATOM 887 C CA . PHE A 1 116 ? 11.155 -13.853 6.530 1.00 91.19 116 PHE A CA 1
ATOM 888 C C . PHE A 1 116 ? 11.555 -12.605 7.311 1.00 91.19 116 PHE A C 1
ATOM 890 O O . PHE A 1 116 ? 11.420 -12.608 8.530 1.00 91.19 116 PHE A O 1
ATOM 897 N N . VAL A 1 117 ? 12.018 -11.534 6.658 1.00 89.44 117 VAL A N 1
ATOM 898 C CA . VAL A 1 117 ? 12.516 -10.344 7.371 1.00 89.44 117 VAL A CA 1
ATOM 899 C C . VAL A 1 117 ? 11.423 -9.684 8.222 1.00 89.44 117 VAL A C 1
ATOM 901 O O . VAL A 1 117 ? 11.678 -9.464 9.406 1.00 89.44 117 VAL A O 1
ATOM 904 N N . PRO A 1 118 ? 10.197 -9.430 7.717 1.00 84.69 118 PRO A N 1
ATOM 905 C CA . PRO A 1 118 ? 9.131 -8.874 8.553 1.00 84.69 118 PRO A CA 1
ATOM 906 C C . PRO A 1 118 ? 8.699 -9.824 9.674 1.00 84.69 118 PRO A C 1
ATOM 908 O O . PRO A 1 118 ? 8.437 -9.372 10.786 1.00 84.69 118 PRO A O 1
ATOM 911 N N . SER A 1 119 ? 8.669 -11.134 9.407 1.00 85.88 119 SER A N 1
ATOM 912 C CA . SER A 1 119 ? 8.324 -12.152 10.408 1.00 85.88 119 SER A CA 1
ATOM 913 C C . SER A 1 119 ? 9.346 -12.196 11.546 1.00 85.88 119 SER A C 1
ATOM 915 O O . SER A 1 119 ? 8.971 -12.210 12.715 1.00 85.88 119 SER A O 1
ATOM 917 N N . LEU A 1 120 ? 10.640 -12.139 11.220 1.00 87.25 120 LEU A N 1
ATOM 918 C CA . LEU A 1 120 ? 11.716 -12.035 12.206 1.00 87.25 120 LEU A CA 1
ATOM 919 C C . LEU A 1 120 ? 11.595 -10.737 13.004 1.00 87.25 120 LEU A C 1
ATOM 921 O O . LEU A 1 120 ? 11.628 -10.766 14.230 1.00 87.25 120 LEU A O 1
ATOM 925 N N . TYR A 1 121 ? 11.388 -9.607 12.327 1.00 82.94 121 TYR A N 1
ATOM 926 C CA . TYR A 1 121 ? 11.219 -8.310 12.981 1.00 82.94 121 TYR A CA 1
ATOM 927 C C . TYR A 1 121 ? 10.050 -8.314 13.980 1.00 82.94 121 TYR A C 1
ATOM 929 O O . TYR A 1 121 ? 10.192 -7.810 15.094 1.00 82.94 121 TYR A O 1
ATOM 937 N N . PHE A 1 122 ? 8.939 -8.975 13.635 1.00 81.75 122 PHE A N 1
ATOM 938 C CA . PHE A 1 122 ? 7.813 -9.188 14.545 1.00 81.75 122 PHE A CA 1
ATOM 939 C C . PHE A 1 122 ? 8.191 -10.022 15.778 1.00 81.75 122 PHE A C 1
ATOM 941 O O . PHE A 1 122 ? 7.812 -9.660 16.893 1.00 81.75 122 PHE A O 1
ATOM 948 N N . MET A 1 123 ? 8.977 -11.093 15.615 1.00 82.25 123 MET A N 1
ATOM 949 C CA . MET A 1 123 ? 9.423 -11.926 16.742 1.00 82.25 123 MET A CA 1
ATOM 950 C C . MET A 1 123 ? 10.309 -11.162 17.739 1.00 82.25 123 MET A C 1
ATOM 952 O O . MET A 1 123 ? 10.239 -11.437 18.939 1.00 82.25 123 MET A O 1
ATOM 956 N N . PHE A 1 124 ? 11.115 -10.206 17.264 1.00 81.06 124 PHE A N 1
ATOM 957 C CA . PHE A 1 124 ? 12.028 -9.436 18.116 1.00 81.06 124 PHE A CA 1
ATOM 958 C C . PHE A 1 124 ? 11.375 -8.218 18.773 1.00 81.06 124 PHE A C 1
ATOM 960 O O . PHE A 1 124 ? 11.604 -7.991 19.958 1.00 81.06 124 PHE A O 1
ATOM 967 N N . LEU A 1 125 ? 10.561 -7.446 18.045 1.00 71.06 125 LEU A N 1
ATOM 968 C CA . LEU A 1 125 ? 9.958 -6.225 18.592 1.00 71.06 125 LEU A CA 1
ATOM 969 C C . LEU A 1 125 ? 8.679 -6.461 19.388 1.00 71.06 125 LEU A C 1
ATOM 971 O O . LEU A 1 125 ? 8.367 -5.647 20.247 1.00 71.06 125 LEU A O 1
ATOM 975 N N . LYS A 1 126 ? 7.922 -7.530 19.095 1.00 69.88 126 LYS A N 1
ATOM 976 C CA . LYS A 1 126 ? 6.658 -7.896 19.771 1.00 69.88 126 LYS A CA 1
ATOM 977 C C . LYS A 1 126 ? 5.611 -6.769 19.880 1.00 69.88 126 LYS A C 1
ATOM 979 O O . LYS A 1 126 ? 4.633 -6.897 20.611 1.00 69.88 126 LYS A O 1
ATOM 984 N N . GLU A 1 127 ? 5.761 -5.703 19.097 1.00 76.88 127 GLU A N 1
ATOM 985 C CA . GLU A 1 127 ? 4.861 -4.552 19.053 1.00 76.88 127 GLU A CA 1
ATOM 986 C C . GLU A 1 127 ? 4.275 -4.374 17.641 1.00 76.88 127 GLU A C 1
ATOM 988 O O . GLU A 1 127 ? 4.780 -3.575 16.841 1.00 76.88 127 GLU A O 1
ATOM 993 N N . PRO A 1 128 ? 3.184 -5.086 17.298 1.00 72.69 128 PRO A N 1
ATOM 994 C CA . PRO A 1 128 ? 2.570 -4.987 15.971 1.00 72.69 128 PRO A CA 1
ATOM 995 C C . PRO A 1 128 ? 2.101 -3.566 15.647 1.00 72.69 128 PRO A C 1
ATOM 997 O O . PRO A 1 128 ? 2.193 -3.131 14.502 1.00 72.69 128 PRO A O 1
ATOM 1000 N N . VAL A 1 129 ? 1.644 -2.812 16.651 1.00 76.06 129 VAL A N 1
ATOM 1001 C CA . VAL A 1 129 ? 1.160 -1.436 16.470 1.00 76.06 129 VAL A CA 1
ATOM 1002 C C . VAL A 1 129 ? 2.275 -0.523 15.959 1.00 76.06 129 VAL A C 1
ATOM 1004 O O . VAL A 1 129 ? 2.072 0.234 15.008 1.00 76.06 129 VAL A O 1
ATOM 1007 N N . THR A 1 130 ? 3.466 -0.608 16.549 1.00 79.06 130 THR A N 1
ATOM 1008 C CA . THR A 1 130 ? 4.631 0.185 16.141 1.00 79.06 130 THR A CA 1
ATOM 1009 C C . THR A 1 130 ? 5.080 -0.200 14.730 1.00 79.06 130 THR A C 1
ATOM 1011 O O . THR A 1 130 ? 5.324 0.677 13.900 1.00 79.06 130 THR A O 1
ATOM 1014 N N . MET A 1 131 ? 5.077 -1.497 14.402 1.00 81.50 131 MET A N 1
ATOM 1015 C CA . MET A 1 131 ? 5.392 -1.986 13.053 1.00 81.50 13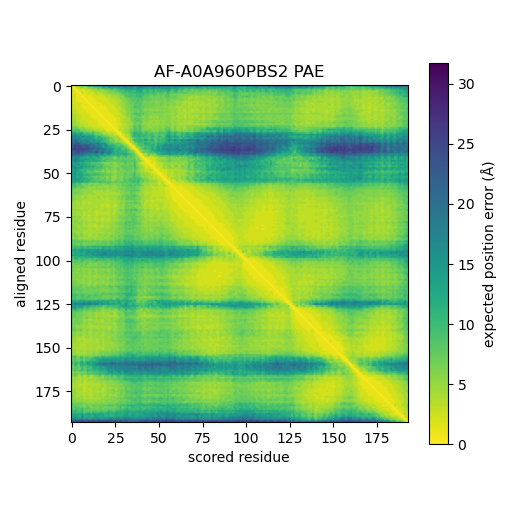1 MET A CA 1
ATOM 1016 C C . MET A 1 131 ? 4.418 -1.461 11.990 1.00 81.50 131 MET A C 1
ATOM 1018 O O . MET A 1 131 ? 4.854 -0.984 10.942 1.00 81.50 131 MET A O 1
ATOM 1022 N N . VAL A 1 132 ? 3.109 -1.495 12.264 1.00 83.25 132 VAL A N 1
ATOM 1023 C CA . VAL A 1 132 ? 2.080 -0.965 11.354 1.00 83.25 132 VAL A CA 1
ATOM 1024 C C . VAL A 1 132 ? 2.235 0.545 11.176 1.00 83.25 132 VAL A C 1
ATOM 1026 O O . VAL A 1 132 ? 2.150 1.034 10.051 1.00 83.25 132 VAL A O 1
ATOM 1029 N N . LYS A 1 133 ? 2.525 1.292 12.251 1.00 82.69 133 LYS A N 1
ATOM 1030 C CA . LYS A 1 133 ? 2.778 2.739 12.174 1.00 82.69 133 LYS A CA 1
ATOM 1031 C C . LYS A 1 133 ? 3.983 3.052 11.289 1.00 82.69 133 LYS A C 1
ATOM 1033 O O . LYS A 1 133 ? 3.862 3.865 10.378 1.00 82.69 133 LYS A O 1
ATOM 1038 N N . ILE A 1 134 ? 5.122 2.394 11.515 1.00 83.88 134 ILE A N 1
ATOM 1039 C CA . ILE A 1 134 ? 6.336 2.590 10.707 1.00 83.88 134 ILE A CA 1
ATOM 1040 C C . ILE A 1 134 ? 6.062 2.248 9.239 1.00 83.88 134 ILE A C 1
ATOM 1042 O O . ILE A 1 134 ? 6.392 3.039 8.356 1.00 83.88 134 ILE A O 1
ATOM 1046 N N . GLY A 1 135 ? 5.412 1.110 8.975 1.00 84.62 135 GLY A N 1
ATOM 1047 C CA . GLY A 1 135 ? 5.040 0.695 7.623 1.00 84.62 135 GLY A CA 1
ATOM 1048 C C . GLY A 1 135 ? 4.123 1.705 6.930 1.00 84.62 135 GLY A C 1
ATOM 1049 O O . GLY A 1 135 ? 4.389 2.095 5.795 1.00 84.62 135 GLY A O 1
ATOM 1050 N N . GLY A 1 136 ? 3.097 2.197 7.629 1.00 85.50 136 GLY A N 1
ATOM 1051 C CA . GLY A 1 136 ? 2.180 3.213 7.110 1.00 85.50 136 GLY A CA 1
ATOM 1052 C C . GLY A 1 136 ? 2.880 4.534 6.791 1.00 85.50 136 GLY A C 1
ATOM 1053 O O . GLY A 1 136 ? 2.618 5.138 5.756 1.00 85.50 136 GLY A O 1
ATOM 1054 N N . ILE A 1 137 ? 3.832 4.954 7.626 1.00 85.25 137 ILE A N 1
ATOM 1055 C CA . ILE A 1 137 ? 4.653 6.149 7.392 1.00 85.25 137 ILE A CA 1
ATOM 1056 C C . ILE A 1 137 ? 5.546 5.977 6.165 1.00 85.25 137 ILE A C 1
ATOM 1058 O O . ILE A 1 137 ? 5.608 6.865 5.315 1.00 85.25 137 ILE A O 1
ATOM 1062 N N . ALA A 1 138 ? 6.243 4.845 6.080 1.00 87.25 138 ALA A N 1
ATOM 1063 C CA . ALA A 1 138 ? 7.116 4.534 4.957 1.00 87.25 138 ALA A CA 1
ATOM 1064 C C . ALA A 1 138 ? 6.326 4.422 3.644 1.00 87.25 138 ALA A C 1
ATOM 1066 O O . ALA A 1 138 ? 6.803 4.837 2.594 1.00 87.25 138 ALA A O 1
ATOM 1067 N N . GLN A 1 139 ? 5.098 3.902 3.688 1.00 86.19 139 GLN A N 1
ATOM 1068 C CA . GLN A 1 139 ? 4.234 3.850 2.515 1.00 86.19 139 GLN A CA 1
ATOM 1069 C C . GLN A 1 139 ? 3.705 5.238 2.135 1.00 86.19 139 GLN A C 1
ATOM 1071 O O . GLN A 1 139 ? 3.755 5.604 0.962 1.00 86.19 139 GLN A O 1
ATOM 1076 N N . ALA A 1 140 ? 3.256 6.034 3.110 1.00 86.38 140 ALA A N 1
ATOM 1077 C CA . ALA A 1 140 ? 2.775 7.394 2.880 1.00 86.38 140 ALA A CA 1
ATOM 1078 C C . ALA A 1 140 ? 3.861 8.298 2.276 1.00 86.38 140 ALA A C 1
ATOM 1080 O O . ALA A 1 140 ? 3.566 9.096 1.389 1.00 86.38 140 ALA A O 1
ATOM 1081 N N . SER A 1 141 ? 5.123 8.124 2.680 1.00 87.06 141 SER A N 1
ATOM 1082 C CA . SER A 1 141 ? 6.253 8.879 2.126 1.00 87.06 141 SER A CA 1
ATOM 1083 C C . SER A 1 141 ? 6.537 8.578 0.656 1.00 87.06 141 SER A C 1
ATOM 1085 O O . SER A 1 141 ? 7.026 9.447 -0.065 1.00 87.06 141 SER A O 1
ATOM 1087 N N . MET A 1 142 ? 6.191 7.378 0.188 1.00 88.06 142 MET A N 1
ATOM 1088 C CA . MET A 1 142 ? 6.347 6.981 -1.212 1.00 88.06 142 MET A CA 1
ATOM 1089 C C . MET A 1 142 ? 5.217 7.507 -2.108 1.00 88.06 142 MET A C 1
ATOM 1091 O O . MET A 1 142 ? 5.406 7.619 -3.320 1.00 88.06 142 MET A O 1
ATOM 1095 N N . LEU A 1 143 ? 4.056 7.870 -1.550 1.00 88.69 143 LEU A N 1
ATOM 1096 C CA . LEU A 1 143 ? 2.893 8.314 -2.330 1.00 88.69 143 LEU A CA 1
ATOM 1097 C C . LEU A 1 143 ? 3.154 9.573 -3.183 1.00 88.69 143 LEU A C 1
ATOM 1099 O O . LEU A 1 143 ? 2.820 9.542 -4.372 1.00 88.69 143 LEU A O 1
ATOM 1103 N N . PRO A 1 144 ? 3.791 10.653 -2.675 1.00 88.56 144 PRO A N 1
ATOM 1104 C CA . PRO A 1 144 ? 4.131 11.816 -3.498 1.00 88.56 144 PRO A CA 1
ATOM 1105 C C . PRO A 1 144 ? 5.079 11.470 -4.649 1.00 88.56 144 PRO A C 1
ATOM 1107 O O . PRO A 1 144 ? 4.902 11.958 -5.766 1.00 88.56 144 PRO A O 1
ATOM 1110 N N . LEU A 1 145 ? 6.056 10.590 -4.395 1.00 90.31 145 LEU A N 1
ATOM 1111 C CA . LEU A 1 145 ? 7.003 10.132 -5.410 1.00 90.31 145 LEU A CA 1
ATOM 1112 C C . LEU A 1 145 ? 6.278 9.381 -6.535 1.00 90.31 145 LEU A C 1
ATOM 1114 O O . LEU A 1 145 ? 6.521 9.651 -7.711 1.00 90.31 145 LEU A O 1
ATOM 1118 N N . ILE A 1 146 ? 5.347 8.488 -6.185 1.00 90.88 146 ILE A N 1
ATOM 1119 C CA . ILE A 1 146 ? 4.518 7.761 -7.155 1.00 90.88 146 ILE A CA 1
ATOM 1120 C C . ILE A 1 146 ? 3.615 8.729 -7.930 1.00 90.88 146 ILE A C 1
ATOM 1122 O O . ILE A 1 146 ? 3.511 8.617 -9.153 1.00 90.88 146 ILE A O 1
ATOM 1126 N N . GLY A 1 147 ? 2.999 9.704 -7.256 1.00 90.94 147 GLY A N 1
ATOM 1127 C CA . GLY A 1 147 ? 2.177 10.735 -7.894 1.00 90.94 147 GLY A CA 1
ATOM 1128 C C . GLY A 1 147 ? 2.958 11.536 -8.940 1.00 90.94 147 GLY A C 1
ATOM 1129 O O . GLY A 1 147 ? 2.526 11.650 -10.090 1.00 90.94 147 GLY A O 1
ATOM 1130 N N . PHE A 1 148 ? 4.154 12.008 -8.582 1.00 90.62 148 PHE A N 1
ATOM 1131 C CA . PHE A 1 148 ? 5.047 12.714 -9.501 1.00 90.62 148 PHE A CA 1
ATOM 1132 C C . PHE A 1 148 ? 5.511 11.827 -10.664 1.00 90.62 148 PHE A C 1
ATOM 1134 O O . PHE A 1 148 ? 5.430 12.236 -11.823 1.00 90.62 148 PHE A O 1
ATOM 1141 N N . ALA A 1 149 ? 5.948 10.595 -10.385 1.00 90.19 149 ALA A N 1
ATOM 1142 C CA . ALA A 1 149 ? 6.368 9.649 -11.416 1.00 90.19 149 ALA A CA 1
ATOM 1143 C C . ALA A 1 149 ? 5.231 9.341 -12.406 1.00 90.19 149 ALA A C 1
ATOM 1145 O O . ALA A 1 149 ? 5.455 9.277 -13.616 1.00 90.19 149 ALA A O 1
ATOM 1146 N N . THR A 1 150 ? 3.997 9.221 -11.914 1.00 90.44 150 THR A N 1
ATOM 1147 C CA . THR A 1 150 ? 2.808 8.981 -12.743 1.00 90.44 150 THR A CA 1
ATOM 1148 C C . THR A 1 150 ? 2.516 10.176 -13.652 1.00 90.44 150 THR A C 1
ATOM 1150 O O . THR A 1 150 ? 2.267 9.992 -14.846 1.00 90.44 150 THR A O 1
ATOM 1153 N N . LEU A 1 151 ? 2.613 11.406 -13.131 1.00 90.00 151 LEU A N 1
ATOM 1154 C CA . LEU A 1 151 ? 2.505 12.625 -13.939 1.00 90.00 151 LEU A CA 1
ATOM 1155 C C . LEU A 1 151 ? 3.604 12.681 -15.009 1.00 90.00 151 LEU A C 1
ATOM 1157 O O . LEU A 1 151 ? 3.306 12.878 -16.188 1.00 90.00 151 LEU A O 1
ATOM 1161 N N . TYR A 1 152 ? 4.860 12.431 -14.634 1.00 90.00 152 TYR A N 1
ATOM 1162 C CA . TYR A 1 152 ? 5.990 12.407 -15.564 1.00 90.00 152 TYR A CA 1
ATOM 1163 C C . TYR A 1 152 ? 5.784 11.398 -16.705 1.00 90.00 152 TYR A C 1
ATOM 1165 O O . TYR A 1 152 ? 5.952 11.737 -17.881 1.00 90.00 152 TYR A O 1
ATOM 1173 N N . LEU A 1 153 ? 5.371 10.167 -16.382 1.00 88.06 153 LEU A N 1
ATOM 1174 C CA . LEU A 1 153 ? 5.106 9.125 -17.375 1.00 88.06 153 LEU A CA 1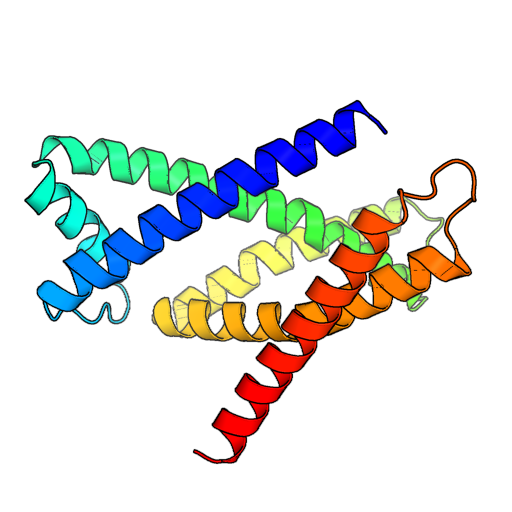
ATOM 1175 C C . LEU A 1 153 ? 3.948 9.502 -18.302 1.00 88.06 153 LEU A C 1
ATOM 1177 O O . LEU A 1 153 ? 4.060 9.309 -19.515 1.00 88.06 153 LEU A O 1
ATOM 1181 N N . ARG A 1 154 ? 2.877 10.096 -17.759 1.00 85.25 154 ARG A N 1
ATOM 1182 C CA . ARG A 1 154 ? 1.726 10.561 -18.543 1.00 85.25 154 ARG A CA 1
ATOM 1183 C C . ARG A 1 154 ? 2.133 11.575 -19.612 1.00 85.25 154 ARG A C 1
ATOM 1185 O O . ARG A 1 154 ? 1.678 11.455 -20.743 1.00 85.25 154 ARG A O 1
ATOM 1192 N N . TYR A 1 155 ? 2.969 12.556 -19.275 1.00 84.94 155 TYR A N 1
ATOM 1193 C CA . TYR A 1 155 ? 3.341 13.618 -20.218 1.00 84.94 155 TYR A CA 1
ATOM 1194 C C . TYR A 1 155 ? 4.486 13.238 -21.162 1.00 84.94 155 TYR A C 1
ATOM 1196 O O . TYR A 1 155 ? 4.543 13.759 -22.272 1.00 84.94 155 TYR A O 1
ATOM 1204 N N . ARG A 1 156 ? 5.401 12.349 -20.749 1.00 84.06 156 ARG A N 1
ATOM 1205 C CA . ARG A 1 156 ? 6.643 12.096 -21.504 1.00 84.06 156 ARG A CA 1
ATOM 1206 C C . ARG A 1 156 ? 6.728 10.733 -22.182 1.00 84.06 156 ARG A C 1
ATOM 1208 O O . ARG A 1 156 ? 7.513 10.575 -23.113 1.00 84.06 156 ARG A O 1
ATOM 1215 N N . ARG A 1 157 ? 5.988 9.729 -21.705 1.00 81.81 157 ARG A N 1
ATOM 1216 C CA . ARG A 1 157 ? 6.111 8.335 -22.174 1.00 81.81 157 ARG A CA 1
ATOM 1217 C C . ARG A 1 157 ? 4.792 7.723 -22.651 1.00 81.81 157 ARG A C 1
ATOM 1219 O O . ARG A 1 157 ? 4.829 6.639 -23.226 1.00 81.81 157 ARG A O 1
ATOM 1226 N N . LEU A 1 158 ? 3.648 8.378 -22.436 1.00 82.06 158 LEU A N 1
ATOM 1227 C CA . LEU A 1 158 ? 2.343 7.822 -22.792 1.00 82.06 158 LEU A CA 1
ATOM 1228 C C . LEU A 1 158 ? 2.002 8.067 -24.278 1.00 82.06 158 LEU A C 1
ATOM 1230 O O . LEU A 1 158 ? 1.959 9.220 -24.709 1.00 82.06 158 LEU A O 1
ATOM 1234 N N . PRO A 1 159 ? 1.708 7.019 -25.072 1.00 80.38 159 PRO A N 1
ATOM 1235 C CA . PRO A 1 159 ? 1.251 7.184 -26.450 1.00 80.38 159 PRO A CA 1
ATOM 1236 C C . PRO A 1 159 ? -0.121 7.871 -26.501 1.00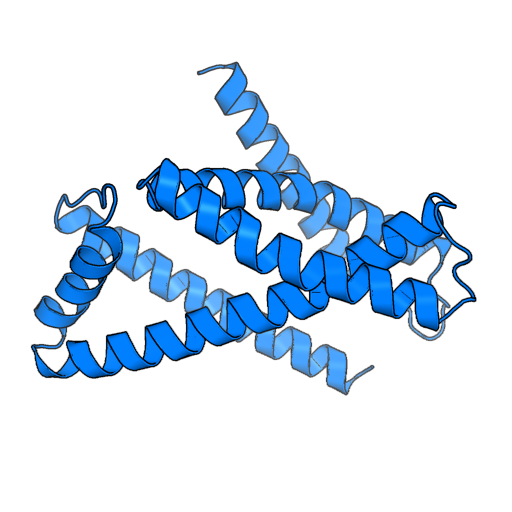 80.38 159 PRO A C 1
ATOM 1238 O O . PRO A 1 159 ? -1.048 7.461 -25.801 1.00 80.38 159 PRO A O 1
ATOM 1241 N N . GLY A 1 160 ? -0.298 8.852 -27.395 1.00 71.31 160 GLY A N 1
ATOM 1242 C CA . GLY A 1 160 ? -1.535 9.647 -27.499 1.00 71.31 160 GLY A CA 1
ATOM 1243 C C . GLY A 1 160 ? -2.822 8.837 -27.730 1.00 71.31 160 GLY A C 1
ATOM 1244 O O . GLY A 1 160 ? -3.900 9.276 -27.348 1.00 71.31 160 GLY A O 1
ATOM 1245 N N . LYS A 1 161 ? -2.718 7.612 -28.265 1.00 73.75 161 LYS A N 1
ATOM 1246 C CA . LYS A 1 161 ? -3.855 6.696 -28.491 1.00 73.75 161 LYS A CA 1
ATOM 1247 C C . LYS A 1 161 ? -4.502 6.164 -27.200 1.00 73.75 161 LYS A C 1
ATOM 1249 O O . LYS A 1 161 ? -5.597 5.615 -27.257 1.00 73.75 161 LYS A O 1
ATOM 1254 N N . ILE A 1 162 ? -3.820 6.284 -26.059 1.00 76.75 162 ILE A N 1
ATOM 1255 C CA . ILE A 1 162 ? -4.253 5.770 -24.745 1.00 76.75 162 ILE A CA 1
ATOM 1256 C C . ILE A 1 162 ? -4.386 6.928 -23.736 1.00 76.75 162 ILE A C 1
ATOM 1258 O O . ILE A 1 162 ? -4.591 6.712 -22.542 1.00 76.75 162 ILE A O 1
ATOM 1262 N N . ALA A 1 163 ? -4.266 8.175 -24.203 1.00 74.88 163 ALA A N 1
ATOM 1263 C CA . ALA A 1 163 ? -4.312 9.337 -23.333 1.00 74.88 163 ALA A CA 1
ATOM 1264 C C . ALA A 1 163 ? -5.676 9.421 -22.619 1.00 74.88 163 ALA A C 1
ATOM 1266 O O . ALA A 1 163 ? -6.720 9.393 -23.278 1.00 74.88 163 ALA A O 1
ATOM 1267 N N . PRO A 1 164 ? -5.691 9.511 -21.277 1.00 76.81 164 PRO A N 1
ATOM 1268 C CA . PRO A 1 164 ? -6.931 9.654 -20.537 1.00 76.81 164 PRO A CA 1
ATOM 1269 C C . PRO A 1 164 ? -7.558 11.035 -20.784 1.00 76.81 164 PRO A C 1
ATOM 1271 O O . PRO A 1 164 ? -6.848 11.989 -21.124 1.00 76.81 164 PRO A O 1
ATOM 1274 N N . PRO A 1 165 ? -8.877 11.175 -20.573 1.00 81.44 165 PRO A N 1
ATOM 1275 C CA . PRO A 1 165 ? -9.571 12.447 -20.739 1.00 81.44 165 PRO A CA 1
ATOM 1276 C C . PRO A 1 165 ? -9.032 13.532 -19.788 1.00 81.44 165 PRO A C 1
ATOM 1278 O O . PRO A 1 165 ? -8.460 13.249 -18.729 1.00 81.44 165 PRO A O 1
ATOM 1281 N N . GLY A 1 166 ? -9.229 14.802 -20.160 1.00 81.31 166 GLY A N 1
ATOM 1282 C CA . GLY A 1 166 ? -8.680 15.959 -19.438 1.00 81.31 166 GLY A CA 1
ATOM 1283 C C . GLY A 1 166 ? -9.076 16.024 -17.958 1.00 81.31 166 GLY A C 1
ATOM 1284 O O . GLY A 1 166 ? -8.236 16.331 -17.117 1.00 81.31 166 GLY A O 1
ATOM 1285 N N . TRP A 1 167 ? -10.304 15.628 -17.611 1.00 83.38 167 TRP A N 1
ATOM 1286 C CA . TRP A 1 167 ? -10.771 15.599 -16.218 1.00 83.38 167 TRP A CA 1
ATOM 1287 C C . TRP A 1 167 ? -9.992 14.601 -15.348 1.00 83.38 167 TRP A C 1
ATOM 1289 O O . TRP A 1 167 ? -9.643 14.915 -14.216 1.00 83.38 167 TRP A O 1
ATOM 1299 N N . LEU A 1 168 ? -9.641 13.428 -15.889 1.00 84.62 168 LEU A N 1
ATOM 1300 C CA . LEU A 1 168 ? -8.864 12.407 -15.174 1.00 84.62 168 LEU A CA 1
ATOM 1301 C C . LEU A 1 168 ? -7.428 12.888 -14.925 1.00 84.62 168 LEU A C 1
ATOM 1303 O O . LEU A 1 168 ? -6.753 12.480 -13.987 1.00 84.62 168 LEU A O 1
ATOM 1307 N N . SER A 1 169 ? -6.975 13.791 -15.787 1.00 84.88 169 SER A N 1
ATOM 1308 C CA . SER A 1 169 ? -5.661 14.413 -15.715 1.00 84.88 169 SER A CA 1
ATOM 1309 C C . SER A 1 169 ? -5.632 15.504 -14.652 1.00 84.88 169 SER A C 1
ATOM 1311 O O . SER A 1 169 ? -4.674 15.585 -13.891 1.00 84.88 169 SER A O 1
ATOM 1313 N N . LEU A 1 170 ? -6.705 16.294 -14.560 1.00 88.50 170 LEU A N 1
ATOM 1314 C CA . LEU A 1 170 ? -6.919 17.231 -13.463 1.00 88.50 170 LEU A CA 1
ATOM 1315 C C . LEU A 1 170 ? -7.027 16.488 -12.123 1.00 88.50 170 LEU A C 1
ATOM 1317 O O . LEU A 1 170 ? -6.358 16.865 -11.168 1.00 88.50 170 LEU A O 1
ATOM 1321 N N . ALA A 1 171 ? -7.794 15.394 -12.073 1.00 88.81 171 ALA A N 1
ATOM 1322 C CA . ALA A 1 171 ? -7.910 14.551 -10.886 1.00 88.81 171 ALA A CA 1
ATOM 1323 C C . ALA A 1 171 ? -6.546 13.997 -10.446 1.00 88.81 171 ALA A C 1
ATOM 1325 O O . ALA A 1 171 ? -6.201 14.102 -9.276 1.00 88.81 171 ALA A O 1
ATOM 1326 N N . LEU A 1 172 ? -5.727 13.501 -11.383 1.00 90.12 172 LEU A N 1
ATOM 1327 C CA . LEU A 1 172 ? -4.365 13.040 -11.093 1.00 90.12 172 LEU A CA 1
ATOM 1328 C C . LEU A 1 172 ? -3.486 14.153 -10.500 1.00 90.12 172 LEU A C 1
ATOM 1330 O O . LEU A 1 172 ? -2.753 13.905 -9.544 1.00 90.12 172 LEU A O 1
ATOM 1334 N N . TRP A 1 173 ? -3.563 15.371 -11.044 1.00 92.00 173 TRP A N 1
ATOM 1335 C CA . TRP A 1 173 ? -2.854 16.533 -10.500 1.00 92.00 173 TRP A CA 1
ATOM 1336 C C . TRP A 1 173 ? -3.306 16.874 -9.082 1.00 92.00 173 TRP A C 1
ATOM 1338 O O . TRP A 1 173 ? -2.461 17.062 -8.209 1.00 92.00 173 TRP A O 1
ATOM 1348 N N . ILE A 1 174 ? -4.620 16.907 -8.842 1.00 92.81 174 ILE A N 1
ATOM 1349 C CA . ILE A 1 174 ? -5.190 17.164 -7.517 1.00 92.81 174 ILE A CA 1
ATOM 1350 C C . ILE A 1 174 ? -4.727 16.087 -6.534 1.00 92.81 174 ILE A C 1
ATOM 1352 O O . ILE A 1 174 ? -4.213 16.420 -5.471 1.00 92.81 174 ILE A O 1
ATOM 1356 N N . SER A 1 175 ? -4.828 14.804 -6.890 1.00 90.88 175 SER A N 1
ATOM 1357 C CA . SER A 1 175 ? -4.375 13.704 -6.035 1.00 90.88 175 SER A CA 1
ATOM 1358 C C . SER A 1 175 ? -2.882 13.802 -5.721 1.00 90.88 175 SER A C 1
ATOM 1360 O O . SER A 1 175 ? -2.497 13.658 -4.564 1.00 90.88 175 SER A O 1
ATOM 1362 N N . ALA A 1 176 ? -2.035 14.082 -6.717 1.00 91.94 176 ALA A N 1
ATOM 1363 C CA . ALA A 1 176 ? -0.597 14.254 -6.510 1.00 91.94 176 ALA A CA 1
ATOM 1364 C C . ALA A 1 176 ? -0.283 15.441 -5.585 1.00 91.94 176 ALA A C 1
ATOM 1366 O O . ALA A 1 176 ? 0.536 15.305 -4.677 1.00 91.94 176 ALA A O 1
ATOM 1367 N N . ALA A 1 177 ? -0.968 16.573 -5.773 1.00 92.50 177 ALA A N 1
ATOM 1368 C CA . ALA A 1 177 ? -0.820 17.748 -4.923 1.00 92.50 177 ALA A CA 1
ATOM 1369 C C . ALA A 1 177 ? -1.265 17.464 -3.482 1.00 92.50 177 ALA A C 1
ATOM 1371 O O . ALA A 1 177 ? -0.522 17.753 -2.550 1.00 92.50 177 ALA A O 1
ATOM 1372 N N . VAL A 1 178 ? -2.428 16.835 -3.289 1.00 92.25 178 VAL A N 1
ATOM 1373 C CA . VAL A 1 178 ? -2.937 16.463 -1.959 1.00 92.25 178 VAL A CA 1
ATOM 1374 C C . VAL A 1 178 ? -1.978 15.504 -1.256 1.00 92.25 178 VAL A C 1
ATOM 1376 O O . VAL A 1 178 ? -1.638 15.736 -0.100 1.00 92.25 178 VAL A O 1
ATOM 1379 N N . MET A 1 179 ? -1.487 14.468 -1.945 1.00 90.94 179 MET A N 1
ATOM 1380 C CA . MET A 1 179 ? -0.508 13.534 -1.375 1.00 90.94 179 MET A CA 1
ATOM 1381 C C . MET A 1 179 ? 0.785 14.253 -0.965 1.00 90.94 179 MET A C 1
ATOM 1383 O O . MET A 1 179 ? 1.293 14.016 0.131 1.00 90.94 179 MET A O 1
ATOM 1387 N N . ALA A 1 180 ? 1.294 15.165 -1.800 1.00 89.56 180 ALA A N 1
ATOM 1388 C CA . ALA A 1 180 ? 2.487 15.951 -1.493 1.00 89.56 180 ALA A CA 1
ATOM 1389 C C . ALA A 1 180 ? 2.282 16.896 -0.296 1.00 89.56 180 ALA A C 1
ATOM 1391 O O . ALA A 1 180 ? 3.134 16.947 0.589 1.00 89.56 180 ALA A O 1
ATOM 1392 N N . ILE A 1 181 ? 1.146 17.598 -0.234 1.00 90.88 181 ILE A N 1
ATOM 1393 C CA . ILE A 1 181 ? 0.808 18.515 0.864 1.00 90.88 181 ILE A CA 1
ATOM 1394 C C . ILE A 1 181 ? 0.636 17.746 2.177 1.00 90.88 181 ILE A C 1
ATOM 1396 O O . ILE A 1 181 ? 1.216 18.134 3.186 1.00 90.88 181 ILE A O 1
ATOM 1400 N N . MET A 1 182 ? -0.116 16.642 2.172 1.00 87.81 182 MET A N 1
ATOM 1401 C CA . MET A 1 182 ? -0.337 15.814 3.363 1.00 87.81 182 MET A CA 1
ATOM 1402 C C . MET A 1 182 ? 0.969 15.223 3.893 1.00 87.81 182 MET A C 1
ATOM 1404 O O . MET A 1 182 ? 1.205 15.226 5.102 1.00 87.81 182 MET A O 1
ATOM 1408 N N . MET A 1 183 ? 1.849 14.764 3.000 1.00 85.81 183 MET A N 1
ATOM 1409 C CA . MET A 1 183 ? 3.164 14.280 3.407 1.00 85.81 183 MET A CA 1
ATOM 1410 C C . MET A 1 183 ? 4.034 15.414 3.957 1.00 85.81 183 MET A C 1
ATOM 1412 O O . MET A 1 183 ? 4.649 15.251 5.008 1.00 85.81 183 MET A O 1
ATOM 1416 N N . GLY A 1 184 ? 4.047 16.577 3.297 1.00 84.88 184 GLY A N 1
ATOM 1417 C CA . GLY A 1 184 ? 4.752 17.766 3.777 1.00 84.88 184 GLY A CA 1
ATOM 1418 C C . GLY A 1 184 ? 4.291 18.177 5.176 1.00 84.88 184 GLY A C 1
ATOM 1419 O O . GLY A 1 184 ? 5.120 18.357 6.063 1.00 84.88 184 GLY A O 1
ATOM 1420 N N . TYR A 1 185 ? 2.978 18.221 5.407 1.00 86.94 185 TYR A N 1
ATOM 1421 C CA . TYR A 1 185 ? 2.397 18.483 6.723 1.00 86.94 185 TYR A CA 1
ATOM 1422 C C . TYR A 1 185 ? 2.817 17.435 7.761 1.00 86.94 185 TYR A C 1
ATOM 1424 O O . TYR A 1 185 ? 3.234 17.795 8.858 1.00 86.94 185 TYR A O 1
ATOM 1432 N N . SER A 1 186 ? 2.774 16.142 7.416 1.00 82.19 186 SER A N 1
ATOM 1433 C CA . SER A 1 186 ? 3.182 15.069 8.331 1.00 82.19 186 SER A CA 1
ATOM 1434 C C . SER A 1 186 ? 4.663 15.144 8.714 1.00 82.19 186 SER A C 1
ATOM 1436 O O . SER A 1 186 ? 5.008 14.845 9.857 1.00 82.19 186 SER A O 1
ATOM 1438 N N . VAL A 1 187 ? 5.536 15.536 7.782 1.00 81.44 187 VAL A N 1
ATOM 1439 C CA . VAL A 1 187 ? 6.971 15.724 8.042 1.00 81.44 187 VAL A CA 1
ATOM 1440 C C . VAL A 1 187 ? 7.205 16.957 8.904 1.00 81.44 187 VAL A C 1
ATOM 1442 O O . VAL A 1 187 ? 7.909 16.856 9.902 1.00 81.44 187 VAL A O 1
ATOM 1445 N N . ILE A 1 188 ? 6.592 18.092 8.554 1.00 82.38 188 ILE A N 1
ATOM 1446 C CA . ILE A 1 188 ? 6.731 19.343 9.309 1.00 82.38 188 ILE A CA 1
ATOM 1447 C C . ILE A 1 188 ? 6.236 19.148 10.738 1.00 82.38 188 ILE A C 1
ATOM 1449 O O . ILE A 1 188 ? 6.988 19.438 11.658 1.00 82.38 188 ILE A O 1
ATOM 1453 N N . GLY A 1 189 ? 5.047 18.564 10.924 1.00 79.12 189 GLY A N 1
ATOM 1454 C CA . GLY A 1 189 ? 4.486 18.287 12.246 1.00 79.12 189 GLY A CA 1
ATOM 1455 C C . GLY A 1 189 ? 5.442 17.494 13.137 1.00 79.12 189 GLY A C 1
ATOM 1456 O O . GLY A 1 189 ? 5.645 17.862 14.282 1.00 79.12 189 GLY A O 1
ATOM 1457 N N . ARG A 1 190 ? 6.129 16.483 12.590 1.00 74.75 190 ARG A N 1
ATOM 1458 C CA . ARG A 1 190 ? 7.133 15.706 13.340 1.00 74.75 190 ARG A CA 1
ATOM 1459 C C . ARG A 1 190 ? 8.423 16.448 13.649 1.00 74.75 190 ARG A C 1
ATOM 1461 O O . ARG A 1 190 ? 9.118 16.074 14.585 1.00 74.75 190 ARG A O 1
ATOM 1468 N N . ILE A 1 191 ? 8.788 17.424 12.825 1.00 74.69 191 ILE A N 1
ATOM 1469 C CA . ILE A 1 191 ? 9.974 18.253 13.055 1.00 74.69 191 ILE A CA 1
ATOM 1470 C C . ILE A 1 191 ? 9.661 19.334 14.098 1.00 74.69 191 ILE A C 1
ATOM 1472 O O . ILE A 1 191 ? 10.544 19.707 14.864 1.00 74.69 191 ILE A O 1
ATOM 1476 N N . THR A 1 192 ? 8.419 19.824 14.148 1.00 73.38 192 THR A N 1
ATOM 1477 C CA . THR A 1 192 ? 7.991 20.893 15.063 1.00 73.38 192 THR A CA 1
ATOM 1478 C C . THR A 1 192 ? 7.403 20.420 16.398 1.00 73.38 192 THR A C 1
ATOM 1480 O O . THR A 1 192 ? 7.229 21.268 17.271 1.00 73.38 192 THR A O 1
ATOM 1483 N N . GLY A 1 193 ? 7.131 19.120 16.588 1.00 47.44 193 GLY A N 1
ATOM 1484 C CA . GLY A 1 193 ? 6.660 18.536 17.857 1.00 47.44 193 GLY A CA 1
ATOM 1485 C C . GLY A 1 193 ? 5.590 17.472 17.673 1.00 47.44 193 GLY A C 1
ATOM 1486 O O . GLY A 1 193 ? 4.407 17.861 17.570 1.00 47.44 193 GLY A O 1
#

Solvent-accessible surface area (backbone atoms only — not comparable to full-atom values): 10589 Å² total; per-residue (Å²): 107,72,66,59,53,52,53,51,50,52,50,51,53,54,50,52,53,51,50,52,54,52,48,51,49,45,62,55,52,39,58,72,64,71,62,75,78,58,42,79,47,41,66,57,56,56,43,46,55,46,26,75,74,73,30,76,78,43,41,65,56,49,51,55,49,49,51,54,54,51,50,52,47,52,52,53,48,41,62,51,49,16,49,54,50,29,50,50,45,28,72,7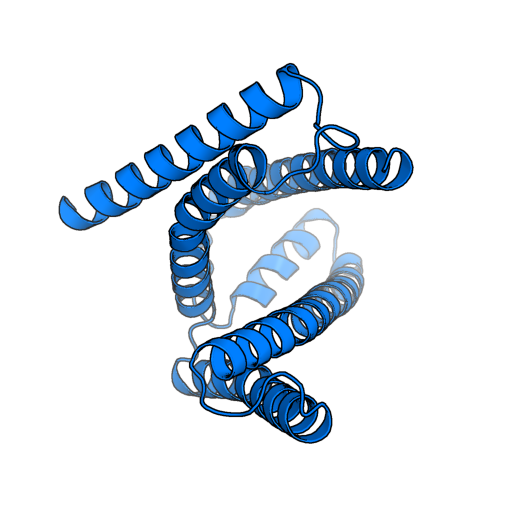3,62,79,44,66,74,87,39,60,69,60,48,51,51,44,23,52,51,38,42,52,49,66,57,47,53,59,52,51,51,47,72,75,66,58,36,58,54,59,52,53,51,53,51,51,50,59,51,52,64,45,45,30,57,51,34,50,51,50,52,51,41,57,80,74,69,55,60,79,93,71,62,75,58,70,67,62,52,51,49,52,51,50,51,27,51,50,40,39,50,53,43,51,50,56,52,49,46,66,74,78,105

Secondary structure (DSSP, 8-state):
-HHHHHHHHHHHHHHHHHHHHHHHHIIIIIHHTT----GGGHHHHHHHHHHHHH-TTHHHHHHHHHHHHHHHHHHHHHHHHHHHHHHHHHHTTSS-TT-HHHHHHHHHHHHHHHHHHHHHHHHHH--HHHHHHHHHHHHHHHHHHHHHHHHHHHHHT--GGGPPPHHHHHHHHHHHHHHHHHHHHHHHHHHH-